Protein AF-A0A7J0CQ52-F1 (afdb_monomer_lite)

Secondary structure (DSSP, 8-state):
-EES-BPTTS--PPPSS--SS---EESSHHHHHS---S-GGG-EEEEPTTB-HHHHHHHHHHHHHH-TT-EE--GGGS--HHHHHHHHHHHHHTT-SEEEEES-TTSHHHHHHHHHHHHHT-EEEEESSGGG--GGGS-SSSEEEE----GGGSTT----SS--HHHHHHHHHTTSS-----------PPPTTGGGTTTS-------

Sequence (207 aa):
MVVGAPAAGTGGGWPRRAPAGTVKRAATEAQAEALTVADPERFSFVVAPGAVVSGAAGILRVLRRRFPRLRGQHPWEWCYTTDDLDTAVGSVLGQSDALLVTGRGDSPLVRSALARAARSGLRVREVTSLDRLRPEDVDGATITVLHTATAQDGPGGPDRRGGGSREVARVLDGLGPTGHIRRTVRSTALPSGLGARETAGEASSAP

Organism: Streptomyces microflavus (NCBI:txid1919)

Foldseek 3Di:
DEFADQDFLLPFDFPPDDDPDDDDYDRQLVCLQVDDDPDLLPAEYDYGPNGQVVRRVSSVVSNCVVRVNYYYDDPQPDDNVNNLLLVVLVVCLVPAQAEEEEDDCSDSNVRSNVVVCVVVVHHYDYFPDPVPDDPVRLPTPGYHYHDDDDPQVPDDRDPPGDRDSVVVVVVNVVVDDDDDDDDGGDDDDDDPPCVVPPPPDPPDDDD

pLDDT: mean 79.26, std 16.55, range [36.22, 97.06]

Radius of gyration: 21.26 Å; chains: 1; bounding box: 49×50×57 Å

Structure (mmCIF, N/CA/C/O backbone):
data_AF-A0A7J0CQ52-F1
#
_entry.id   AF-A0A7J0CQ52-F1
#
loop_
_atom_site.group_PDB
_atom_site.id
_atom_site.type_symbol
_atom_site.label_atom_id
_atom_site.label_alt_id
_atom_site.label_comp_id
_atom_site.label_asym_id
_atom_site.label_entity_id
_atom_site.label_seq_id
_atom_site.pdbx_PDB_ins_code
_atom_site.Cartn_x
_atom_site.Cartn_y
_atom_site.Cartn_z
_atom_site.occupancy
_atom_site.B_iso_or_equiv
_atom_site.auth_seq_id
_atom_site.auth_comp_id
_atom_site.auth_asym_id
_atom_site.auth_atom_id
_atom_site.pdbx_PDB_model_num
ATOM 1 N N . MET A 1 1 ? -7.248 -2.685 21.264 1.00 84.38 1 MET A N 1
ATOM 2 C CA . MET A 1 1 ? -7.241 -3.532 20.050 1.00 84.38 1 MET A CA 1
ATOM 3 C C . MET A 1 1 ? -6.209 -3.005 19.070 1.00 84.38 1 MET A C 1
ATOM 5 O O . MET A 1 1 ? -5.941 -1.813 19.080 1.00 84.38 1 MET A O 1
ATOM 9 N N . VAL A 1 2 ? -5.640 -3.878 18.241 1.00 81.25 2 VAL A N 1
ATOM 10 C CA . VAL A 1 2 ? -4.774 -3.485 17.126 1.00 81.25 2 VAL A CA 1
ATOM 11 C C . VAL A 1 2 ? -5.544 -3.574 15.803 1.00 81.25 2 VAL A C 1
ATOM 13 O O . VAL A 1 2 ? -6.227 -4.570 15.556 1.00 81.25 2 VAL A O 1
ATOM 16 N N . VAL A 1 3 ? -5.455 -2.526 14.988 1.00 82.69 3 VAL A N 1
ATOM 17 C CA . VAL A 1 3 ? -6.179 -2.366 13.720 1.00 82.69 3 VAL A CA 1
ATOM 18 C C . VAL A 1 3 ? -5.221 -2.431 12.536 1.00 82.69 3 VAL A C 1
ATOM 20 O O . VAL A 1 3 ? -4.160 -1.808 12.558 1.00 82.69 3 VAL A O 1
ATOM 23 N N . GLY A 1 4 ? -5.636 -3.152 11.496 1.00 80.44 4 GLY A N 1
ATOM 24 C CA . GLY A 1 4 ? -4.843 -3.406 10.302 1.00 80.44 4 GLY A CA 1
ATOM 25 C C . GLY A 1 4 ? -3.888 -4.580 10.492 1.00 80.44 4 GLY A C 1
ATOM 26 O O . GLY A 1 4 ? -3.586 -4.991 11.613 1.00 80.44 4 GLY A O 1
ATOM 27 N N . ALA A 1 5 ? -3.423 -5.130 9.377 1.00 77.69 5 ALA A N 1
ATOM 28 C CA . ALA A 1 5 ? -2.292 -6.043 9.353 1.00 77.69 5 ALA A CA 1
ATOM 29 C C . ALA A 1 5 ? -1.076 -5.313 8.770 1.00 77.69 5 ALA A C 1
ATOM 31 O O . ALA A 1 5 ? -1.254 -4.451 7.905 1.00 77.69 5 ALA A O 1
ATOM 32 N N . PRO A 1 6 ? 0.144 -5.665 9.205 1.00 72.44 6 PRO A N 1
ATOM 33 C CA . PRO A 1 6 ? 1.351 -5.254 8.505 1.00 72.44 6 PRO A CA 1
ATOM 34 C C . PRO A 1 6 ? 1.220 -5.638 7.030 1.00 72.44 6 PRO A C 1
ATOM 36 O O . PRO A 1 6 ? 0.870 -6.781 6.719 1.00 72.44 6 PRO A O 1
ATOM 39 N N . ALA A 1 7 ? 1.469 -4.695 6.122 1.00 68.31 7 ALA A N 1
ATOM 40 C CA . ALA A 1 7 ? 1.484 -5.008 4.703 1.00 68.31 7 ALA A CA 1
ATOM 41 C C . ALA A 1 7 ? 2.540 -6.086 4.443 1.00 68.31 7 ALA A C 1
ATOM 43 O O . ALA A 1 7 ? 3.582 -6.113 5.116 1.00 68.31 7 ALA A O 1
ATOM 44 N N . ALA A 1 8 ? 2.257 -6.973 3.485 1.00 60.22 8 ALA A N 1
ATOM 45 C CA . ALA A 1 8 ? 3.143 -8.075 3.145 1.00 60.22 8 ALA A CA 1
ATOM 46 C C . ALA A 1 8 ? 4.577 -7.560 2.984 1.00 60.22 8 ALA A C 1
ATOM 48 O O . ALA A 1 8 ? 4.855 -6.636 2.222 1.00 60.22 8 ALA A O 1
ATOM 49 N N . GLY A 1 9 ? 5.480 -8.139 3.768 1.00 52.53 9 GLY A N 1
ATOM 50 C CA . GLY A 1 9 ? 6.886 -7.804 3.718 1.00 52.53 9 GLY A CA 1
ATOM 51 C C . GLY A 1 9 ? 7.346 -6.676 4.634 1.00 52.53 9 GLY A C 1
ATOM 52 O O . GLY A 1 9 ? 8.517 -6.685 4.928 1.00 52.53 9 GLY A O 1
ATOM 53 N N . THR A 1 10 ? 6.530 -5.784 5.198 1.00 52.88 10 THR A N 1
ATOM 54 C CA . THR A 1 10 ? 7.008 -4.611 5.990 1.00 52.88 10 THR A CA 1
ATOM 55 C C . THR A 1 10 ? 7.917 -4.896 7.205 1.00 52.88 10 THR A C 1
ATOM 57 O O . THR A 1 10 ? 8.368 -3.957 7.855 1.00 52.88 10 THR A O 1
ATOM 60 N N . GLY A 1 11 ? 8.201 -6.159 7.548 1.00 51.53 11 GLY A N 1
ATOM 61 C CA . GLY A 1 11 ? 9.006 -6.558 8.710 1.00 51.53 11 GLY A CA 1
ATOM 62 C C . GLY A 1 11 ? 8.307 -6.280 10.044 1.00 51.53 11 GLY A C 1
ATOM 63 O O . GLY A 1 11 ? 8.782 -6.702 11.097 1.00 51.53 11 GLY A O 1
ATOM 64 N N . GLY A 1 12 ? 7.157 -5.600 9.999 1.00 53.38 12 GLY A N 1
ATOM 65 C CA . GLY A 1 12 ? 6.283 -5.352 11.125 1.00 53.38 12 GLY A CA 1
ATOM 66 C C . GLY A 1 12 ? 5.666 -6.658 11.591 1.00 53.38 12 GLY A C 1
ATOM 67 O O . GLY A 1 12 ? 4.898 -7.299 10.879 1.00 53.38 12 GLY A O 1
ATOM 68 N N . GLY A 1 13 ? 6.011 -7.060 12.806 1.00 53.59 13 GLY A N 1
ATOM 69 C CA . GLY A 1 13 ? 5.249 -8.045 13.553 1.00 53.59 13 GLY A CA 1
ATOM 70 C C . GLY A 1 13 ? 4.195 -7.345 14.397 1.00 53.59 13 GLY A C 1
ATOM 71 O O . GLY A 1 13 ? 4.341 -6.185 14.789 1.00 53.59 13 GLY A O 1
ATOM 72 N N . TRP A 1 14 ? 3.143 -8.074 14.750 1.00 60.34 14 TRP A N 1
ATOM 73 C CA . TRP A 1 14 ? 2.289 -7.646 15.845 1.00 60.34 14 TRP A CA 1
ATOM 74 C C . TRP A 1 14 ? 3.136 -7.383 17.103 1.00 60.34 14 TRP A C 1
ATOM 76 O O . TRP A 1 14 ? 4.068 -8.151 17.365 1.00 60.34 14 TRP A O 1
ATOM 86 N N . PRO A 1 15 ? 2.822 -6.348 17.908 1.00 61.69 15 PRO A N 1
ATOM 87 C CA . PRO A 1 15 ? 3.569 -6.080 19.130 1.00 61.69 15 PRO A CA 1
ATOM 88 C C . PRO A 1 15 ? 3.621 -7.343 19.998 1.00 61.69 15 PRO A C 1
ATOM 90 O O . PRO A 1 15 ? 2.581 -7.920 20.330 1.00 61.69 15 PRO A O 1
ATOM 93 N N . ARG A 1 16 ? 4.847 -7.786 20.316 1.00 57.66 16 ARG A N 1
ATOM 94 C CA . ARG A 1 16 ? 5.128 -9.016 21.080 1.00 57.66 16 ARG A CA 1
ATOM 95 C C . ARG A 1 16 ? 4.659 -8.925 22.528 1.00 57.66 16 ARG A C 1
ATOM 97 O O . ARG A 1 16 ? 4.334 -9.941 23.132 1.00 57.66 16 ARG A O 1
ATOM 104 N N . ARG A 1 17 ? 4.614 -7.710 23.077 1.00 55.62 17 ARG A N 1
ATOM 105 C CA . ARG A 1 17 ? 4.115 -7.440 24.423 1.00 55.62 17 ARG A CA 1
ATOM 106 C C . ARG A 1 17 ? 2.704 -6.879 24.314 1.00 55.62 17 ARG A C 1
ATOM 108 O O . ARG A 1 17 ? 2.511 -5.760 23.842 1.00 55.62 17 ARG A O 1
ATOM 115 N N . ALA A 1 18 ? 1.723 -7.671 24.726 1.00 57.25 18 ALA A N 1
ATOM 116 C CA . ALA A 1 18 ? 0.388 -7.156 24.976 1.00 57.25 18 ALA A CA 1
ATOM 117 C C . ALA A 1 18 ? 0.441 -6.282 26.246 1.00 57.25 18 ALA A C 1
ATOM 119 O O . ALA A 1 18 ? 1.037 -6.714 27.237 1.00 57.25 18 ALA A O 1
ATOM 120 N N . PRO A 1 19 ? -0.129 -5.063 26.253 1.00 60.31 19 PRO A N 1
ATOM 121 C CA . PRO A 1 19 ? -0.383 -4.361 27.508 1.00 60.31 19 PRO A CA 1
ATOM 122 C C . PRO A 1 19 ? -1.279 -5.218 28.415 1.00 60.31 19 PRO A C 1
ATOM 124 O O . PRO A 1 19 ? -1.977 -6.110 27.931 1.00 60.31 19 PRO A O 1
ATOM 127 N N . ALA A 1 20 ? -1.264 -4.950 29.723 1.00 57.88 20 ALA A N 1
ATOM 128 C CA . ALA A 1 20 ? -2.129 -5.642 30.675 1.00 57.88 20 ALA A CA 1
ATOM 129 C C . ALA A 1 20 ? -3.602 -5.513 30.235 1.00 57.88 20 ALA A C 1
ATOM 131 O O . ALA A 1 20 ? -4.142 -4.408 30.182 1.00 57.88 20 ALA A O 1
ATOM 132 N N . GLY A 1 21 ? -4.225 -6.634 29.854 1.00 65.88 21 GLY A N 1
ATOM 133 C CA . GLY A 1 21 ? -5.598 -6.685 29.348 1.00 65.88 21 GLY A CA 1
ATOM 134 C C . GLY A 1 21 ? -5.783 -7.585 28.121 1.00 65.88 21 GLY A C 1
ATOM 135 O O . GLY A 1 21 ? -4.850 -8.202 27.610 1.00 65.88 21 GLY A O 1
ATOM 136 N N . THR A 1 22 ? -7.024 -7.665 27.633 1.00 76.81 22 THR A N 1
ATOM 137 C CA . THR A 1 22 ? -7.371 -8.475 26.454 1.00 76.81 22 THR A CA 1
ATOM 138 C C . THR A 1 22 ? -7.098 -7.692 25.169 1.00 76.81 22 THR A C 1
ATOM 140 O O . THR A 1 22 ? -7.794 -6.725 24.851 1.00 76.81 22 THR A O 1
ATOM 143 N N . VAL A 1 23 ? -6.107 -8.121 24.385 1.00 84.38 23 VAL A N 1
ATOM 144 C CA . VAL A 1 23 ? -5.814 -7.529 23.072 1.00 84.38 23 VAL A CA 1
ATOM 145 C C . VAL A 1 23 ? -6.587 -8.266 21.985 1.00 84.38 23 VAL A C 1
ATOM 147 O O . VAL A 1 23 ? -6.330 -9.432 21.709 1.00 84.38 23 VAL A O 1
ATOM 150 N N . LYS A 1 24 ? -7.500 -7.558 21.317 1.00 88.25 24 LYS A N 1
ATOM 151 C CA . LYS A 1 24 ? -8.137 -8.030 20.078 1.00 88.25 24 LYS A CA 1
ATOM 152 C C . LYS A 1 24 ? -7.429 -7.470 18.846 1.00 88.25 24 LYS A C 1
ATOM 154 O O . LYS A 1 24 ? -6.711 -6.469 18.956 1.00 88.25 24 LYS A O 1
ATOM 159 N N . ARG A 1 25 ? -7.630 -8.106 17.691 1.00 90.31 25 ARG A N 1
ATOM 160 C CA . ARG A 1 25 ? -7.042 -7.726 16.399 1.00 90.31 25 ARG A CA 1
ATOM 161 C C . ARG A 1 25 ? -8.116 -7.756 15.316 1.00 90.31 25 ARG A C 1
ATOM 163 O O . ARG A 1 25 ? -8.930 -8.673 15.315 1.00 90.31 25 ARG A O 1
ATOM 170 N N . ALA A 1 26 ? -8.084 -6.791 14.402 1.00 91.94 26 ALA A N 1
ATOM 171 C CA . ALA A 1 26 ? -8.856 -6.847 13.164 1.00 91.94 26 ALA A CA 1
ATOM 172 C C . ALA A 1 26 ? -7.989 -6.357 12.004 1.00 91.94 26 ALA A C 1
ATOM 174 O O . ALA A 1 26 ? -7.506 -5.226 12.022 1.00 91.94 26 ALA A O 1
ATOM 175 N N . ALA A 1 27 ? -7.796 -7.221 11.014 1.00 90.75 27 ALA A N 1
ATOM 176 C CA . ALA A 1 27 ? -7.070 -6.953 9.779 1.00 90.75 27 ALA A CA 1
ATOM 177 C C . ALA A 1 27 ? -8.004 -6.655 8.596 1.00 90.75 27 ALA A C 1
ATOM 179 O O . ALA A 1 27 ? -7.536 -6.185 7.565 1.00 90.75 27 ALA A O 1
ATOM 180 N N . THR A 1 28 ? -9.307 -6.918 8.733 1.00 94.38 28 THR A N 1
ATOM 181 C CA . THR A 1 28 ? -10.313 -6.683 7.688 1.00 94.38 28 THR A CA 1
ATOM 182 C C . THR A 1 28 ? -11.588 -6.080 8.269 1.00 94.38 28 THR A C 1
ATOM 184 O O . THR A 1 28 ? -11.860 -6.199 9.467 1.00 94.38 28 THR A O 1
ATOM 187 N N . GLU A 1 29 ? -12.401 -5.460 7.411 1.00 95.69 29 GLU A N 1
ATOM 188 C CA . GLU A 1 29 ? -13.723 -4.943 7.788 1.00 95.69 29 GLU A CA 1
ATOM 189 C C . GLU A 1 29 ? -14.643 -6.058 8.310 1.00 95.69 29 GLU A C 1
ATOM 191 O O . GLU A 1 29 ? -15.319 -5.871 9.316 1.00 95.69 29 GLU A O 1
ATOM 196 N N . ALA A 1 30 ? -14.592 -7.255 7.717 1.00 95.25 30 ALA A N 1
ATOM 197 C CA . ALA A 1 30 ? -15.372 -8.408 8.173 1.00 95.25 30 ALA A CA 1
ATOM 198 C C . ALA A 1 30 ? -14.984 -8.865 9.593 1.00 95.25 30 ALA A C 1
ATOM 200 O O . ALA A 1 30 ? -15.851 -9.139 10.421 1.00 95.25 30 ALA A O 1
ATOM 201 N N . GLN A 1 31 ? -13.685 -8.893 9.917 1.00 94.94 31 GLN A N 1
ATOM 202 C CA . GLN A 1 31 ? -13.228 -9.177 11.284 1.00 94.94 31 GLN A CA 1
ATOM 203 C C . GLN A 1 31 ? -13.657 -8.083 12.262 1.00 94.94 31 GLN A C 1
ATOM 205 O O . GLN A 1 31 ? -13.994 -8.369 13.410 1.00 94.94 31 GLN A O 1
ATOM 210 N N . ALA A 1 32 ? -13.655 -6.829 11.809 1.00 95.50 32 ALA A N 1
ATOM 211 C CA . ALA A 1 32 ? -14.145 -5.710 12.593 1.00 95.50 32 ALA A CA 1
ATOM 212 C C . ALA A 1 32 ? -15.657 -5.775 12.820 1.00 95.50 32 ALA A C 1
ATOM 214 O O . ALA A 1 32 ? -16.101 -5.320 13.868 1.00 95.50 32 ALA A O 1
ATOM 215 N N . GLU A 1 33 ? -16.427 -6.369 11.908 1.00 96.75 33 GLU A N 1
ATOM 216 C CA . GLU A 1 33 ? -17.865 -6.618 12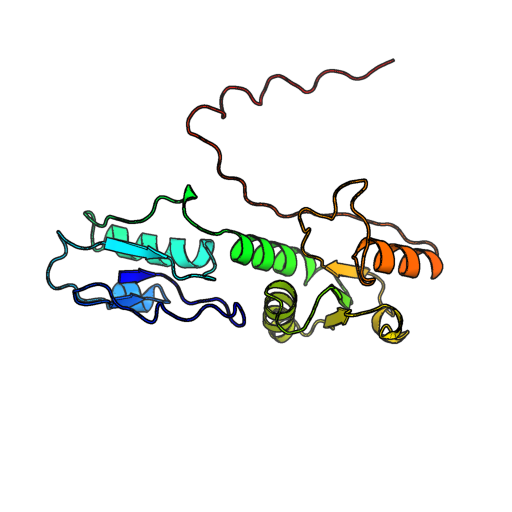.055 1.00 96.75 33 GLU A CA 1
ATOM 217 C C . GLU A 1 33 ? -18.163 -7.760 13.033 1.00 96.75 33 GLU A C 1
ATOM 219 O O . GLU A 1 33 ? -19.047 -7.650 13.876 1.00 96.75 33 GLU A O 1
ATOM 224 N N . ALA A 1 34 ? -17.382 -8.838 12.975 1.00 95.50 34 ALA A N 1
ATOM 225 C CA . ALA A 1 34 ? -17.545 -10.004 13.844 1.00 95.50 34 ALA A CA 1
ATOM 226 C C . ALA A 1 34 ? -16.979 -9.795 15.262 1.00 95.50 34 ALA A C 1
ATOM 228 O O . ALA A 1 34 ? -17.084 -10.670 16.121 1.00 95.50 34 ALA A O 1
ATOM 229 N N . LEU A 1 35 ? -16.343 -8.652 15.529 1.00 93.06 35 LEU A N 1
ATOM 230 C CA . LEU A 1 35 ? -15.653 -8.419 16.790 1.00 93.06 35 LEU A CA 1
ATOM 231 C C . LEU A 1 35 ? -16.637 -8.294 17.963 1.00 93.06 35 LEU A C 1
ATOM 233 O O . LEU A 1 35 ? -17.447 -7.369 17.997 1.00 93.06 35 LEU A O 1
ATOM 237 N N . THR A 1 36 ? -16.508 -9.145 18.975 1.00 90.94 36 THR A N 1
ATOM 238 C CA . THR A 1 36 ? -17.183 -8.977 20.273 1.00 90.94 36 THR A CA 1
ATOM 239 C C . THR A 1 36 ? -16.264 -8.215 21.225 1.00 90.94 36 THR A C 1
ATOM 241 O O . THR A 1 36 ? -15.070 -8.499 21.256 1.00 90.94 36 THR A O 1
ATOM 244 N N . VAL A 1 37 ? -16.764 -7.279 22.031 1.00 89.56 37 VAL A N 1
ATOM 245 C CA . VAL A 1 37 ? -15.974 -6.538 23.037 1.00 89.56 37 VAL A CA 1
ATOM 246 C C . VAL A 1 37 ? -16.717 -6.605 24.370 1.00 89.56 37 VAL A C 1
ATOM 248 O O . VAL A 1 37 ? -17.924 -6.407 24.388 1.00 89.56 37 VAL A O 1
ATOM 251 N N . ALA A 1 38 ? -16.015 -6.933 25.461 1.00 87.62 38 ALA A N 1
ATOM 252 C CA . ALA A 1 38 ? -16.646 -7.117 26.772 1.00 87.62 38 ALA A CA 1
ATOM 253 C C . ALA A 1 38 ? -17.160 -5.794 27.366 1.00 87.62 38 ALA A C 1
ATOM 255 O O . ALA A 1 38 ? -18.261 -5.750 27.894 1.00 87.62 38 ALA A O 1
ATOM 256 N N . ASP A 1 39 ? -16.375 -4.723 27.229 1.00 89.12 39 ASP A N 1
ATOM 257 C CA . ASP A 1 39 ? -16.748 -3.368 27.634 1.00 89.12 39 ASP A CA 1
ATOM 258 C C . ASP A 1 39 ? -16.522 -2.403 26.449 1.00 89.12 39 ASP A C 1
ATOM 260 O O . ASP A 1 39 ? -15.386 -1.975 26.208 1.00 89.12 39 ASP A O 1
ATOM 264 N N . PRO A 1 40 ? -17.574 -2.105 25.658 1.00 90.00 40 PRO A N 1
ATOM 265 C CA . PRO A 1 40 ? -17.514 -1.158 24.541 1.00 90.00 40 PRO A CA 1
ATOM 266 C C . PRO A 1 40 ? -17.142 0.274 24.943 1.00 90.00 40 PRO A C 1
ATOM 268 O O . PRO A 1 40 ? -16.633 1.026 24.112 1.00 90.00 40 PRO A O 1
ATOM 271 N N . GLU A 1 41 ? -17.385 0.649 26.201 1.00 88.94 41 GLU A N 1
ATOM 272 C CA . GLU A 1 41 ? -17.147 1.992 26.731 1.00 88.94 41 GLU A CA 1
ATOM 273 C C . GLU A 1 41 ? -15.673 2.224 27.067 1.00 88.94 41 GLU A C 1
ATOM 275 O O . GLU A 1 41 ? -15.165 3.343 26.980 1.00 88.94 41 GLU A O 1
ATOM 280 N N . ARG A 1 42 ? -14.950 1.147 27.387 1.00 87.25 42 ARG A N 1
ATOM 281 C CA . ARG A 1 42 ? -13.509 1.156 27.678 1.00 87.25 42 ARG A CA 1
ATOM 282 C C . ARG A 1 42 ? -12.697 0.504 26.563 1.00 87.25 42 ARG A C 1
ATOM 284 O O . ARG A 1 42 ? -11.737 -0.229 26.811 1.00 87.25 42 ARG A O 1
ATOM 291 N N . PHE A 1 43 ? -13.078 0.776 25.317 1.00 90.06 43 PHE A N 1
ATOM 292 C CA . PHE A 1 43 ? -12.454 0.194 24.137 1.00 90.06 43 PHE A CA 1
ATOM 293 C C . PHE A 1 43 ? -11.601 1.212 23.370 1.00 90.06 43 PHE A C 1
ATOM 295 O O . PHE A 1 43 ? -12.082 2.266 22.952 1.00 90.06 43 PHE A O 1
ATOM 302 N N . SER A 1 44 ? -10.328 0.864 23.151 1.00 92.19 44 SER A N 1
ATOM 303 C CA . SER A 1 44 ? -9.371 1.707 22.426 1.00 92.19 44 SER A CA 1
ATOM 304 C C . SER A 1 44 ? -8.673 0.962 21.291 1.00 92.19 44 SER A C 1
ATOM 306 O O . SER A 1 44 ? -8.487 -0.262 21.363 1.00 92.19 44 SER A O 1
ATOM 308 N N . PHE A 1 45 ? -8.222 1.689 20.267 1.00 92.69 45 PHE A N 1
ATOM 309 C CA . PHE A 1 45 ? -7.442 1.147 19.155 1.00 92.69 45 PHE A CA 1
ATOM 310 C C . PHE A 1 45 ? -6.043 1.762 19.030 1.00 92.69 45 PHE A C 1
ATOM 312 O O . PHE A 1 45 ? -5.800 2.908 19.401 1.00 92.69 45 PHE A O 1
ATOM 319 N N . VAL A 1 46 ? -5.148 0.979 18.435 1.00 91.81 46 VAL A N 1
ATOM 320 C CA . VAL A 1 46 ? -3.858 1.412 17.889 1.00 91.81 46 VAL A CA 1
ATOM 321 C C . VAL A 1 46 ? -3.708 0.820 16.489 1.00 91.81 46 VAL A C 1
ATOM 323 O O . VAL A 1 46 ? -4.188 -0.291 16.244 1.00 91.81 46 VAL A O 1
ATOM 326 N N . VAL A 1 47 ? -3.075 1.541 15.568 1.00 90.38 47 VAL A N 1
ATOM 327 C CA . VAL A 1 47 ? -2.787 1.020 14.223 1.00 90.38 47 VAL A CA 1
ATOM 328 C C . VAL A 1 47 ? -1.551 0.120 14.288 1.00 90.38 47 VAL A C 1
ATOM 330 O O . VAL A 1 47 ? -0.596 0.411 15.011 1.00 90.38 47 VAL A O 1
ATOM 333 N N . ALA A 1 48 ? -1.579 -1.018 13.590 1.00 87.06 48 ALA A N 1
ATOM 334 C CA . ALA A 1 48 ? -0.437 -1.925 13.541 1.00 87.06 48 ALA A CA 1
ATOM 335 C C . ALA A 1 48 ? 0.765 -1.265 12.830 1.00 87.06 48 ALA A C 1
ATOM 337 O O . ALA A 1 48 ? 0.580 -0.639 11.783 1.00 87.06 48 ALA A O 1
ATOM 338 N N . PRO A 1 49 ? 2.002 -1.434 13.334 1.00 83.50 49 PRO A N 1
ATOM 339 C CA . PRO A 1 49 ? 3.196 -1.015 12.606 1.00 83.50 49 PRO A CA 1
ATOM 340 C C . PRO A 1 49 ? 3.252 -1.643 11.208 1.00 83.50 49 PRO A C 1
ATOM 342 O O . PRO A 1 49 ? 3.031 -2.846 11.058 1.00 83.50 49 PRO A O 1
ATOM 345 N N . GLY A 1 50 ? 3.545 -0.829 10.192 1.00 81.00 50 GLY A N 1
ATOM 346 C CA . GLY A 1 50 ? 3.591 -1.275 8.796 1.00 81.00 50 GLY A CA 1
ATOM 347 C C . GLY A 1 50 ? 2.221 -1.525 8.157 1.00 81.00 50 GLY A C 1
ATOM 348 O O . GLY A 1 50 ? 2.165 -2.085 7.066 1.00 81.00 50 GLY A O 1
ATOM 349 N N . ALA A 1 51 ? 1.111 -1.159 8.804 1.00 85.00 51 ALA A N 1
ATOM 350 C CA . ALA A 1 51 ? -0.195 -1.188 8.153 1.00 85.00 51 ALA A CA 1
ATOM 351 C C . ALA A 1 51 ? -0.323 -0.063 7.116 1.00 85.00 51 ALA A C 1
ATOM 353 O O . ALA A 1 51 ? 0.159 1.051 7.322 1.00 85.00 51 ALA A O 1
ATOM 354 N N . VAL A 1 52 ? -1.026 -0.354 6.021 1.00 87.25 52 VAL A N 1
ATOM 355 C CA . VAL A 1 52 ? -1.478 0.664 5.065 1.00 87.25 52 VAL A CA 1
ATOM 356 C C . VAL A 1 52 ? -2.595 1.471 5.730 1.00 87.25 52 VAL A C 1
ATOM 358 O O . VAL A 1 52 ? -3.616 0.904 6.138 1.00 87.25 52 VAL A O 1
ATOM 361 N N . VAL A 1 53 ? -2.396 2.783 5.871 1.00 89.75 53 VAL A N 1
ATOM 362 C CA . VAL A 1 53 ? -3.308 3.666 6.613 1.00 89.75 53 VAL A CA 1
ATOM 363 C C . VAL A 1 53 ? -4.694 3.694 5.973 1.00 89.75 53 VAL A C 1
ATOM 365 O O . VAL A 1 53 ? -5.690 3.593 6.692 1.00 89.75 53 VAL A O 1
ATOM 368 N N . SER A 1 54 ? -4.782 3.749 4.643 1.00 84.88 54 SER A N 1
ATOM 369 C CA . SER A 1 54 ? -6.059 3.710 3.918 1.00 84.88 54 SER A CA 1
ATOM 370 C C . SER A 1 54 ? -6.872 2.437 4.215 1.00 84.88 54 SER A C 1
ATOM 372 O O . SER A 1 54 ? -8.076 2.512 4.468 1.00 84.88 54 SER A O 1
ATOM 374 N N . GLY A 1 55 ? -6.219 1.273 4.313 1.00 88.12 55 GLY A N 1
ATOM 375 C CA . GLY A 1 55 ? -6.862 0.021 4.731 1.00 88.12 55 GLY A CA 1
ATOM 376 C C . GLY A 1 55 ? -7.305 0.030 6.200 1.00 88.12 55 GLY A C 1
ATOM 377 O O . GLY A 1 55 ? -8.412 -0.404 6.532 1.00 88.12 55 GLY A O 1
ATOM 378 N N . ALA A 1 56 ? -6.476 0.578 7.093 1.00 91.56 56 ALA A N 1
ATOM 379 C CA . ALA A 1 56 ? -6.834 0.752 8.500 1.00 91.56 56 ALA A CA 1
ATOM 380 C C . ALA A 1 56 ? -8.030 1.706 8.678 1.00 91.56 56 ALA A C 1
ATOM 382 O O . ALA A 1 56 ? -8.884 1.456 9.529 1.00 91.56 56 ALA A O 1
ATOM 383 N N . ALA A 1 57 ? -8.144 2.754 7.857 1.00 91.81 57 ALA A N 1
ATOM 384 C CA . ALA A 1 57 ? -9.255 3.702 7.896 1.00 91.81 57 ALA A CA 1
ATOM 385 C C . ALA A 1 57 ? -10.612 3.030 7.608 1.00 91.81 57 ALA A C 1
ATOM 387 O O . ALA A 1 57 ? -11.587 3.306 8.312 1.00 91.81 57 ALA A O 1
ATOM 388 N N . GLY A 1 58 ? -10.672 2.094 6.651 1.00 93.44 58 GLY A N 1
ATOM 389 C CA . GLY A 1 58 ? -11.876 1.294 6.379 1.00 93.44 58 GLY A CA 1
ATOM 390 C C . GLY A 1 58 ? -12.317 0.461 7.588 1.00 93.44 58 GLY A C 1
ATOM 391 O O . GLY A 1 58 ? -13.480 0.493 8.000 1.00 93.44 58 GLY A O 1
ATOM 392 N N . ILE A 1 59 ? -11.358 -0.183 8.258 1.00 95.31 59 ILE A N 1
ATOM 393 C CA . ILE A 1 59 ? -11.602 -0.926 9.501 1.00 95.31 59 ILE A CA 1
ATOM 394 C C . ILE A 1 59 ? -12.088 0.010 10.619 1.00 95.31 59 ILE A C 1
ATOM 396 O O . ILE A 1 59 ? -13.055 -0.298 11.317 1.00 95.31 59 ILE A O 1
ATOM 400 N N . LEU A 1 60 ? -11.454 1.174 10.788 1.00 94.81 60 LEU A N 1
ATOM 401 C CA . LEU A 1 60 ? -11.846 2.158 11.801 1.00 94.81 60 LEU A CA 1
ATOM 402 C C . LEU A 1 60 ? -13.248 2.717 11.562 1.00 94.81 60 LEU A C 1
ATOM 404 O O . LEU A 1 60 ? -13.964 2.955 12.533 1.00 94.81 60 LEU A O 1
ATOM 408 N N . ARG A 1 61 ? -13.671 2.886 10.306 1.00 95.81 61 ARG A N 1
ATOM 409 C CA . ARG A 1 61 ? -15.043 3.283 9.957 1.00 95.81 61 ARG A CA 1
ATOM 410 C C . ARG A 1 61 ? -16.062 2.267 10.474 1.00 95.81 61 ARG A C 1
ATOM 412 O O . ARG A 1 61 ? -17.03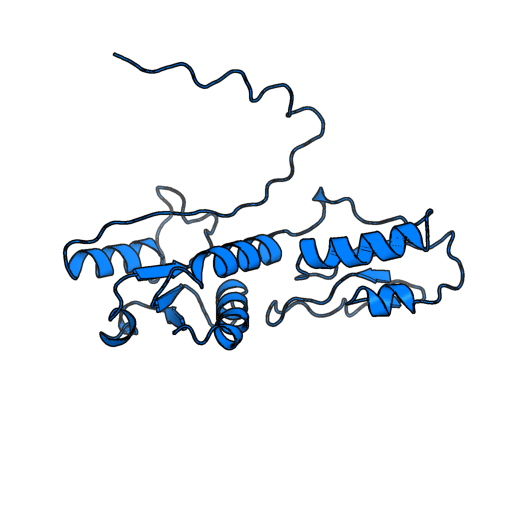7 2.661 11.112 1.00 95.81 61 ARG A O 1
ATOM 419 N N . VAL A 1 62 ? -15.812 0.972 10.269 1.00 97.06 62 VAL A N 1
ATOM 420 C CA . VAL A 1 62 ? -16.658 -0.103 10.818 1.00 97.06 62 VAL A CA 1
ATOM 421 C C . VAL A 1 62 ? -16.680 -0.055 12.346 1.00 97.06 62 VAL A C 1
ATOM 423 O O . VAL A 1 62 ? -17.747 -0.058 12.958 1.00 97.06 62 VAL A O 1
ATOM 426 N N . LEU A 1 63 ? -15.512 0.054 12.978 1.00 95.50 63 LEU A N 1
ATOM 427 C CA . LEU A 1 63 ? -15.415 0.039 14.437 1.00 95.50 63 LEU A CA 1
ATOM 428 C C . LEU A 1 63 ? -16.054 1.261 15.091 1.00 95.50 63 LEU A C 1
ATOM 430 O O . LEU A 1 63 ? -16.697 1.103 16.119 1.00 95.50 63 LEU A O 1
ATOM 434 N N . ARG A 1 64 ? -15.922 2.458 14.512 1.00 95.00 64 ARG A N 1
ATOM 435 C CA . ARG A 1 64 ? -16.571 3.675 15.027 1.00 95.00 64 ARG A CA 1
ATOM 436 C C . ARG A 1 64 ? -18.089 3.607 14.904 1.00 95.00 64 ARG A C 1
ATOM 438 O O . ARG A 1 64 ? -18.778 4.094 15.792 1.00 95.00 64 ARG A O 1
ATOM 445 N N . ARG A 1 65 ? -18.610 2.970 13.847 1.00 96.50 65 ARG A N 1
ATOM 446 C CA . ARG A 1 65 ? -20.049 2.703 13.712 1.00 96.50 65 ARG A CA 1
ATOM 447 C C . ARG A 1 65 ? -20.543 1.754 14.808 1.00 96.50 65 ARG A C 1
ATOM 449 O O . ARG A 1 65 ? -21.593 1.997 15.387 1.00 96.50 65 ARG A O 1
ATOM 456 N N . ARG A 1 66 ? -19.794 0.680 15.090 1.00 95.56 66 ARG A N 1
ATOM 457 C CA . ARG A 1 66 ? -20.168 -0.343 16.088 1.00 95.56 66 ARG A CA 1
ATOM 458 C C . ARG A 1 66 ? -19.917 0.098 17.534 1.00 95.56 66 ARG A C 1
ATOM 460 O O . ARG A 1 66 ? -20.658 -0.293 18.428 1.00 95.56 66 ARG A O 1
ATOM 467 N N . PHE A 1 67 ? -18.888 0.909 17.760 1.00 95.31 67 PHE A N 1
ATOM 468 C CA . PHE A 1 67 ? -18.430 1.365 19.071 1.00 95.31 67 PHE A CA 1
ATOM 469 C C . PHE A 1 67 ? -18.216 2.892 19.049 1.00 95.31 67 PHE A C 1
ATOM 471 O O . PHE A 1 67 ? -17.084 3.356 18.901 1.00 95.31 67 PHE A O 1
ATOM 478 N N . PRO A 1 68 ? -19.277 3.707 19.202 1.00 94.44 68 PRO A N 1
ATOM 479 C CA . PRO A 1 68 ? -19.185 5.167 19.069 1.00 94.44 68 PRO A CA 1
ATOM 480 C C . PRO A 1 68 ? -18.239 5.846 20.070 1.00 94.44 68 PRO A C 1
ATOM 482 O O . PRO A 1 68 ? -17.693 6.910 19.780 1.00 94.44 68 PRO A O 1
ATOM 485 N N . ARG A 1 69 ? -18.009 5.230 21.240 1.00 94.12 69 ARG A N 1
ATOM 486 C CA . ARG A 1 69 ? -17.091 5.737 22.277 1.00 94.12 69 ARG A CA 1
ATOM 487 C C . ARG A 1 69 ? -15.624 5.335 22.048 1.00 94.12 69 ARG A C 1
ATOM 489 O O . ARG A 1 69 ? -14.772 5.704 22.853 1.00 94.12 69 ARG A O 1
ATOM 496 N N . LEU A 1 70 ? -15.316 4.630 20.952 1.00 93.81 70 LEU A N 1
ATOM 497 C CA . LEU A 1 70 ? -13.970 4.167 20.602 1.00 93.81 70 LEU A CA 1
ATOM 498 C C . LEU A 1 70 ? -12.949 5.315 20.593 1.00 93.81 70 LEU A C 1
ATOM 500 O O . LEU A 1 70 ? -13.071 6.282 19.835 1.00 93.81 70 LEU A O 1
ATOM 504 N N . ARG A 1 71 ? -11.889 5.165 21.392 1.00 92.25 71 ARG A N 1
ATOM 505 C CA . ARG A 1 71 ? -10.744 6.090 21.442 1.00 92.25 71 ARG A CA 1
ATOM 506 C C . ARG A 1 71 ? -9.510 5.473 20.784 1.00 92.25 71 ARG A C 1
ATOM 508 O O . ARG A 1 71 ? -9.410 4.258 20.647 1.00 92.25 71 ARG A O 1
ATOM 515 N N . GLY A 1 72 ? -8.545 6.285 20.372 1.00 91.50 72 GLY A N 1
ATOM 516 C CA . GLY A 1 72 ? -7.290 5.768 19.829 1.00 91.50 72 GLY A CA 1
ATOM 517 C C . GLY A 1 72 ? -6.348 6.860 19.358 1.00 91.50 72 GLY A C 1
ATOM 518 O O . GLY A 1 72 ? -6.603 8.039 19.594 1.00 91.50 72 GLY A O 1
ATOM 519 N N . GLN A 1 73 ? -5.272 6.424 18.709 1.00 90.31 73 GLN A N 1
ATOM 520 C CA . GLN A 1 73 ? -4.207 7.278 18.179 1.00 90.31 73 GLN A CA 1
ATOM 521 C C . GLN A 1 73 ? -4.749 8.369 17.252 1.00 90.31 73 GLN A C 1
ATOM 523 O O . GLN A 1 73 ? -5.657 8.119 16.448 1.00 90.31 73 GLN A O 1
ATOM 528 N N . HIS A 1 74 ? -4.153 9.558 17.336 1.00 88.06 74 HIS A N 1
ATOM 529 C CA . HIS A 1 74 ? -4.448 10.642 16.403 1.00 88.06 74 HIS A CA 1
ATOM 530 C C . HIS A 1 74 ? -3.899 10.294 15.006 1.00 88.06 74 HIS A C 1
ATOM 532 O O . HIS A 1 74 ? -2.818 9.713 14.923 1.00 88.06 74 HIS A O 1
ATOM 538 N N . PRO A 1 75 ? -4.558 10.674 13.892 1.00 86.81 75 PRO A N 1
ATOM 539 C CA . PRO A 1 75 ? -4.052 10.389 12.545 1.00 86.81 75 PRO A CA 1
ATOM 540 C C . PRO A 1 75 ? -2.630 10.888 12.254 1.00 86.81 75 PRO A C 1
ATOM 542 O O . PRO A 1 75 ? -1.972 10.354 11.368 1.00 86.81 75 PRO A O 1
ATOM 545 N N . TRP A 1 76 ? -2.144 11.896 12.985 1.00 86.88 76 TRP A N 1
ATOM 546 C CA . TRP A 1 76 ? -0.765 12.403 12.873 1.00 86.88 76 TRP A CA 1
ATOM 547 C C . TRP A 1 76 ? 0.281 11.527 13.572 1.00 86.88 76 TRP A C 1
ATOM 549 O O . TRP A 1 76 ? 1.468 11.676 13.314 1.00 86.88 76 TRP A O 1
ATOM 559 N N . GLU A 1 77 ? -0.144 10.619 14.448 1.00 86.62 77 GLU A N 1
ATOM 560 C CA . GLU A 1 77 ? 0.733 9.655 15.124 1.00 86.62 77 GLU A CA 1
ATOM 561 C C . GLU A 1 77 ? 0.954 8.391 14.277 1.00 86.62 77 GLU A C 1
ATOM 563 O O . GLU A 1 77 ? 1.718 7.504 14.659 1.00 86.62 77 GLU A O 1
ATOM 568 N N . TRP A 1 78 ? 0.270 8.269 13.135 1.00 89.31 78 TRP A N 1
ATOM 569 C CA . TRP A 1 78 ? 0.415 7.131 12.236 1.00 89.31 78 TRP A CA 1
ATOM 570 C C . TRP A 1 78 ? 1.620 7.302 11.310 1.00 89.31 78 TRP A C 1
ATOM 572 O O . TRP A 1 78 ? 1.955 8.400 10.872 1.00 89.31 78 TRP A O 1
ATOM 582 N N . CYS A 1 79 ? 2.258 6.184 10.969 1.00 87.62 79 CYS A N 1
ATOM 583 C CA . CYS A 1 79 ? 3.319 6.160 9.972 1.00 87.62 79 CYS A CA 1
ATOM 584 C C . CYS A 1 79 ? 2.714 5.948 8.578 1.00 87.62 79 CYS A C 1
ATOM 586 O O . CYS A 1 79 ? 2.170 4.882 8.295 1.00 87.62 79 CYS A O 1
ATOM 588 N N . TYR A 1 80 ? 2.852 6.942 7.700 1.00 89.19 80 TYR A N 1
ATOM 589 C CA . TYR A 1 80 ? 2.331 6.891 6.329 1.00 89.19 80 TYR A CA 1
ATOM 590 C C . TYR A 1 80 ? 3.303 6.285 5.320 1.00 89.19 80 TYR A C 1
ATOM 592 O O . TYR A 1 80 ? 2.915 6.042 4.188 1.00 89.19 80 TYR A O 1
ATOM 600 N N . THR A 1 81 ? 4.538 5.953 5.711 1.00 86.75 81 THR A N 1
ATOM 601 C CA . THR A 1 81 ? 5.551 5.416 4.787 1.00 86.75 81 THR A CA 1
ATOM 602 C C . THR A 1 81 ? 5.043 4.215 3.991 1.00 86.75 81 THR A C 1
ATOM 604 O O . THR A 1 81 ? 5.299 4.120 2.800 1.00 86.75 81 THR A O 1
ATOM 607 N N . THR A 1 82 ? 4.300 3.299 4.615 1.00 85.50 82 THR A N 1
ATOM 608 C CA . THR A 1 82 ? 3.781 2.124 3.891 1.00 85.50 82 THR A CA 1
ATOM 609 C C . THR A 1 82 ? 2.677 2.504 2.899 1.00 85.50 82 THR A C 1
ATOM 611 O O . THR A 1 82 ? 2.608 1.927 1.817 1.00 85.50 82 THR A O 1
ATOM 614 N N . ASP A 1 83 ? 1.842 3.482 3.249 1.00 87.81 83 ASP A N 1
ATOM 615 C CA . ASP A 1 83 ? 0.756 3.985 2.402 1.00 87.81 83 ASP A CA 1
ATOM 616 C C . ASP A 1 83 ? 1.308 4.789 1.210 1.00 87.81 83 ASP A C 1
ATOM 618 O O . ASP A 1 83 ? 0.923 4.545 0.067 1.00 87.81 83 ASP A O 1
ATOM 622 N N . ASP A 1 84 ? 2.314 5.636 1.454 1.00 90.44 84 ASP A N 1
ATOM 623 C CA . ASP A 1 84 ? 3.051 6.372 0.422 1.00 90.44 84 ASP A CA 1
ATOM 624 C C . ASP A 1 84 ? 3.708 5.411 -0.579 1.00 90.44 84 ASP A C 1
ATOM 626 O O . ASP A 1 84 ? 3.645 5.626 -1.790 1.00 90.44 84 ASP A O 1
ATOM 630 N N . LEU A 1 85 ? 4.311 4.320 -0.090 1.00 88.19 85 LEU A N 1
ATOM 631 C CA . LEU A 1 85 ? 4.915 3.294 -0.940 1.00 88.19 85 LEU A CA 1
ATOM 632 C C . LEU A 1 85 ? 3.871 2.539 -1.767 1.00 88.19 85 LEU A C 1
ATOM 634 O O . LEU A 1 85 ? 4.085 2.343 -2.962 1.00 88.19 85 LEU A O 1
ATOM 638 N N . ASP A 1 86 ? 2.755 2.113 -1.166 1.00 87.06 86 ASP A N 1
ATOM 639 C CA . ASP A 1 86 ? 1.692 1.421 -1.908 1.00 87.06 86 ASP A CA 1
ATOM 640 C C . ASP A 1 86 ? 1.077 2.329 -2.981 1.00 87.06 86 ASP A C 1
ATOM 642 O O . ASP A 1 86 ? 0.880 1.890 -4.116 1.00 87.06 86 ASP A O 1
ATOM 646 N N . THR A 1 87 ? 0.877 3.609 -2.658 1.00 89.62 87 THR A N 1
ATOM 647 C CA . THR A 1 87 ? 0.393 4.635 -3.589 1.00 89.62 87 THR A CA 1
ATOM 648 C C . THR A 1 87 ? 1.384 4.869 -4.727 1.00 89.62 87 THR A C 1
ATOM 650 O O . THR A 1 87 ? 1.000 4.826 -5.898 1.00 89.62 87 THR A O 1
ATOM 653 N N . ALA A 1 88 ? 2.670 5.058 -4.414 1.00 90.75 88 ALA A N 1
ATOM 654 C CA . ALA A 1 88 ? 3.713 5.278 -5.412 1.00 90.75 88 ALA A CA 1
ATOM 655 C C . ALA A 1 88 ? 3.805 4.100 -6.387 1.00 90.75 88 ALA A C 1
ATOM 657 O O . ALA A 1 88 ? 3.691 4.300 -7.597 1.00 90.75 88 ALA A O 1
ATOM 658 N N . VAL A 1 89 ? 3.925 2.873 -5.868 1.00 90.62 89 VAL A N 1
ATOM 659 C CA . VAL A 1 89 ? 3.976 1.656 -6.689 1.00 90.62 89 VAL A CA 1
ATOM 660 C C . VAL A 1 89 ? 2.677 1.506 -7.488 1.00 90.62 89 VAL A C 1
ATOM 662 O O . VAL A 1 89 ? 2.710 1.272 -8.693 1.00 90.62 89 VAL A O 1
ATOM 665 N N . GLY A 1 90 ? 1.517 1.670 -6.849 1.00 89.69 90 GLY A N 1
ATOM 666 C CA . GLY A 1 90 ? 0.216 1.554 -7.503 1.00 89.69 90 GLY A CA 1
ATOM 667 C C . GLY A 1 90 ? 0.043 2.503 -8.687 1.00 89.69 90 GLY A C 1
ATOM 668 O O . GLY A 1 90 ? -0.499 2.087 -9.709 1.00 89.69 90 GLY A O 1
ATOM 669 N N . SER A 1 91 ? 0.552 3.732 -8.578 1.00 90.88 91 SER A N 1
ATOM 670 C CA . SER A 1 91 ? 0.425 4.760 -9.616 1.00 90.88 91 SER A CA 1
ATOM 671 C C . SER A 1 91 ? 1.235 4.489 -10.890 1.00 90.88 91 SER A C 1
ATOM 673 O O . SER A 1 91 ? 0.910 5.046 -11.938 1.00 90.88 91 SER A O 1
ATOM 675 N N . VAL A 1 92 ? 2.279 3.653 -10.818 1.00 91.38 92 VAL A N 1
ATOM 676 C CA . VAL A 1 92 ? 3.218 3.430 -11.935 1.00 91.38 92 VAL A CA 1
ATOM 677 C C . VAL A 1 92 ? 3.072 2.065 -12.604 1.00 91.38 92 VAL A C 1
ATOM 679 O O . VAL A 1 92 ? 3.437 1.920 -13.769 1.00 91.38 92 VAL A O 1
ATOM 682 N N . LEU A 1 93 ? 2.510 1.067 -11.911 1.00 87.88 93 LEU A N 1
ATOM 683 C CA . LEU A 1 93 ? 2.436 -0.313 -12.415 1.00 87.88 93 LEU A CA 1
ATOM 684 C C . LEU A 1 93 ? 1.691 -0.455 -13.745 1.00 87.88 93 LEU A C 1
ATOM 686 O O . LEU A 1 93 ? 2.098 -1.257 -14.573 1.00 87.88 93 LEU A O 1
ATOM 690 N N . GLY A 1 94 ? 0.603 0.292 -13.943 1.00 87.00 94 GLY A N 1
ATOM 691 C CA . GLY A 1 94 ? -0.192 0.227 -15.176 1.00 87.00 94 GLY A CA 1
ATOM 692 C C . GLY A 1 94 ? 0.342 1.094 -16.319 1.00 87.00 94 GLY A C 1
ATOM 693 O O . GLY A 1 94 ? -0.244 1.094 -17.393 1.00 87.00 94 GLY A O 1
ATOM 694 N N . GLN A 1 95 ? 1.401 1.868 -16.075 1.00 88.94 95 GLN A N 1
ATOM 695 C CA . GLN A 1 95 ? 1.965 2.831 -17.027 1.00 88.94 95 GLN A CA 1
ATOM 696 C C . GLN A 1 95 ? 3.395 2.474 -17.446 1.00 88.94 95 GLN A C 1
ATOM 698 O O . GLN A 1 95 ? 4.028 3.264 -18.132 1.00 88.94 95 GLN A O 1
ATOM 703 N N . SER A 1 96 ? 3.924 1.336 -16.993 1.00 92.38 96 SER A N 1
ATOM 704 C CA . SER A 1 96 ? 5.317 0.940 -17.217 1.00 92.38 96 SER A CA 1
ATOM 705 C C . SER A 1 96 ? 5.370 -0.411 -17.917 1.00 92.38 96 SER A C 1
ATOM 707 O O . SER A 1 96 ? 4.559 -1.276 -17.602 1.00 92.38 96 SER A O 1
ATOM 709 N N . ASP A 1 97 ? 6.359 -0.610 -18.785 1.00 91.88 97 ASP A N 1
ATOM 710 C CA . ASP A 1 97 ? 6.702 -1.917 -19.363 1.00 91.88 97 ASP A CA 1
ATOM 711 C C . ASP A 1 97 ? 7.663 -2.690 -18.447 1.00 91.88 97 ASP A C 1
ATOM 713 O O . ASP A 1 97 ? 7.633 -3.922 -18.366 1.00 91.88 97 ASP A O 1
ATOM 717 N N . ALA A 1 98 ? 8.505 -1.953 -17.716 1.00 91.62 98 ALA A N 1
ATOM 718 C CA . ALA A 1 98 ? 9.433 -2.487 -16.731 1.00 91.62 98 ALA A CA 1
ATOM 719 C C . ALA A 1 98 ? 9.532 -1.574 -15.503 1.00 91.62 98 ALA A C 1
ATOM 721 O O . ALA A 1 98 ? 9.446 -0.345 -15.591 1.00 91.62 98 ALA A O 1
ATOM 722 N N . LEU A 1 99 ? 9.737 -2.193 -14.342 1.00 92.81 99 LEU A N 1
ATOM 723 C CA . LEU A 1 99 ? 9.921 -1.504 -13.072 1.00 92.81 99 LEU A CA 1
ATOM 724 C C . LEU A 1 99 ? 11.292 -1.844 -12.486 1.00 92.81 99 LEU A C 1
ATOM 726 O O . LEU A 1 99 ? 11.549 -2.986 -12.106 1.00 92.81 99 LEU A O 1
ATOM 730 N N . LEU A 1 100 ? 12.152 -0.839 -12.362 1.00 92.56 100 LEU A N 1
ATOM 731 C CA . LEU A 1 100 ? 13.445 -0.936 -11.696 1.00 92.56 100 LEU A CA 1
ATOM 732 C C . LEU A 1 100 ? 13.303 -0.402 -10.273 1.00 92.56 100 LEU A C 1
ATOM 734 O O . LEU A 1 100 ? 13.047 0.780 -10.067 1.00 92.56 100 LEU A O 1
ATOM 738 N N . VAL A 1 101 ? 13.456 -1.258 -9.271 1.00 91.38 101 VAL A N 1
ATOM 739 C CA . VAL A 1 101 ? 13.271 -0.886 -7.867 1.00 91.38 101 VAL A CA 1
ATOM 740 C C . VAL A 1 101 ? 14.615 -0.881 -7.173 1.00 91.38 101 VAL A C 1
ATOM 742 O O . VAL A 1 101 ? 15.228 -1.925 -6.968 1.00 91.38 101 VAL A O 1
ATOM 745 N N . THR A 1 102 ? 15.079 0.303 -6.802 1.00 86.75 102 THR A N 1
ATOM 746 C CA . THR A 1 102 ? 16.342 0.455 -6.077 1.00 86.75 102 THR A CA 1
ATOM 747 C C . THR A 1 102 ? 16.181 0.078 -4.605 1.00 86.75 102 THR A C 1
ATOM 749 O O . THR A 1 102 ? 15.153 0.353 -3.978 1.00 86.75 102 THR A O 1
ATOM 752 N N . GLY A 1 103 ? 17.211 -0.546 -4.041 1.00 78.31 103 GLY A N 1
ATOM 753 C CA . GLY A 1 103 ? 17.218 -1.013 -2.656 1.00 78.31 103 GLY A CA 1
ATOM 754 C C . GLY A 1 103 ? 17.545 -2.497 -2.556 1.00 78.31 103 GLY A C 1
ATOM 755 O O . GLY A 1 103 ? 18.014 -3.102 -3.513 1.00 78.31 103 GLY A O 1
ATOM 756 N N . ARG A 1 104 ? 17.333 -3.067 -1.367 1.00 73.56 104 ARG A N 1
ATOM 757 C CA . ARG A 1 104 ? 17.555 -4.491 -1.075 1.00 73.56 104 ARG A CA 1
ATOM 758 C C . ARG A 1 104 ? 16.222 -5.210 -0.863 1.00 73.56 104 ARG A C 1
ATOM 760 O O . ARG A 1 104 ? 15.249 -4.571 -0.451 1.00 73.56 104 ARG A O 1
ATOM 767 N N . GLY A 1 105 ? 16.183 -6.522 -1.091 1.00 69.56 105 GLY A N 1
ATOM 768 C CA . GLY A 1 105 ? 14.985 -7.369 -0.979 1.00 69.56 105 GLY A CA 1
ATOM 769 C C . GLY A 1 105 ? 14.238 -7.311 0.361 1.00 69.56 105 GLY A C 1
ATOM 770 O O . GLY A 1 105 ? 13.048 -7.613 0.431 1.00 69.56 105 GLY A O 1
ATOM 771 N N . ASP A 1 106 ? 14.897 -6.866 1.430 1.00 69.75 106 ASP A N 1
ATOM 772 C CA . ASP A 1 106 ? 14.314 -6.630 2.750 1.00 69.75 106 ASP A CA 1
ATOM 773 C C . ASP A 1 106 ? 13.870 -5.173 2.984 1.00 69.75 106 ASP A C 1
ATOM 775 O O . ASP A 1 106 ? 13.524 -4.798 4.108 1.00 69.75 106 ASP A O 1
ATOM 779 N N . SER A 1 107 ? 13.827 -4.339 1.947 1.00 77.44 107 SER A N 1
ATOM 780 C CA . SER A 1 107 ? 13.274 -2.989 2.035 1.00 77.44 107 SER A CA 1
ATOM 781 C C . SER A 1 107 ? 11.749 -2.999 1.847 1.00 77.44 107 SER A C 1
ATOM 783 O O . SER A 1 107 ? 11.206 -3.789 1.066 1.00 77.44 107 SER A O 1
ATOM 785 N N . PRO A 1 108 ? 10.998 -2.132 2.554 1.00 78.19 108 PRO A N 1
ATOM 786 C CA . PRO A 1 108 ? 9.554 -2.005 2.357 1.00 78.19 108 PRO A CA 1
ATOM 787 C C . PRO A 1 108 ? 9.170 -1.695 0.905 1.00 78.19 108 PRO A C 1
ATOM 789 O O . PRO A 1 108 ? 8.200 -2.262 0.415 1.00 78.19 108 PRO A O 1
ATOM 792 N N . LEU A 1 109 ? 9.958 -0.875 0.200 1.00 84.25 109 LEU A N 1
ATOM 793 C CA . LEU A 1 109 ? 9.712 -0.531 -1.202 1.00 84.25 109 LEU A CA 1
ATOM 794 C C . LEU A 1 109 ? 9.784 -1.753 -2.121 1.00 84.25 109 LEU A C 1
ATOM 796 O O . LEU A 1 109 ? 8.831 -2.003 -2.856 1.00 84.25 109 LEU A O 1
ATOM 800 N N . VAL A 1 110 ? 10.880 -2.520 -2.062 1.00 85.25 110 VAL A N 1
ATOM 801 C CA . VAL A 1 110 ? 11.051 -3.713 -2.910 1.00 85.25 110 VAL A CA 1
ATOM 802 C C . VAL A 1 110 ? 9.919 -4.704 -2.663 1.00 85.25 110 VAL A C 1
ATOM 804 O O . VAL A 1 110 ? 9.318 -5.211 -3.605 1.00 85.25 110 VAL A O 1
ATOM 807 N N . ARG A 1 111 ? 9.537 -4.915 -1.402 1.00 82.56 111 ARG A N 1
ATOM 808 C CA . ARG A 1 111 ? 8.465 -5.859 -1.063 1.00 82.56 111 ARG A CA 1
ATOM 809 C C . ARG A 1 111 ? 7.089 -5.386 -1.517 1.00 82.56 111 ARG A C 1
ATOM 811 O O . ARG A 1 111 ? 6.348 -6.194 -2.072 1.00 82.56 111 ARG A O 1
ATOM 818 N N . SER A 1 112 ? 6.764 -4.102 -1.357 1.00 84.69 112 SER A N 1
ATOM 819 C CA . SER A 1 112 ? 5.524 -3.531 -1.897 1.00 84.69 112 SER A CA 1
ATOM 820 C C . SER A 1 112 ? 5.475 -3.645 -3.423 1.00 84.69 112 SER A C 1
ATOM 822 O O . SER A 1 112 ? 4.451 -4.055 -3.971 1.00 84.69 112 SER A O 1
ATOM 824 N N . ALA A 1 113 ? 6.583 -3.356 -4.112 1.00 88.44 113 ALA A N 1
ATOM 825 C CA . ALA A 1 113 ? 6.684 -3.487 -5.563 1.00 88.44 113 ALA A CA 1
ATOM 826 C C . ALA A 1 113 ? 6.465 -4.930 -6.033 1.00 88.44 113 ALA A C 1
ATOM 828 O O . ALA A 1 113 ? 5.589 -5.173 -6.862 1.00 88.44 113 ALA A O 1
ATOM 829 N N . LEU A 1 114 ? 7.183 -5.894 -5.448 1.00 87.06 114 LEU A N 1
ATOM 830 C CA . LEU A 1 114 ? 7.044 -7.316 -5.772 1.00 87.06 114 LEU A CA 1
ATOM 831 C C . LEU A 1 114 ? 5.626 -7.833 -5.489 1.00 87.06 114 LEU A C 1
ATOM 833 O O . LEU A 1 114 ? 5.028 -8.495 -6.336 1.00 87.06 114 LEU A O 1
ATOM 837 N N . ALA A 1 115 ? 5.051 -7.495 -4.331 1.00 83.75 115 ALA A N 1
ATOM 838 C CA . ALA A 1 115 ? 3.716 -7.949 -3.948 1.00 83.75 115 ALA A CA 1
ATOM 839 C C . ALA A 1 115 ? 2.619 -7.421 -4.884 1.00 83.75 115 ALA A C 1
ATOM 841 O O . ALA A 1 115 ? 1.647 -8.131 -5.157 1.00 83.75 115 ALA A O 1
ATOM 842 N N . ARG A 1 116 ? 2.737 -6.177 -5.368 1.00 84.50 116 ARG A N 1
ATOM 843 C CA . ARG A 1 116 ? 1.777 -5.618 -6.327 1.00 84.50 116 ARG A CA 1
ATOM 844 C C . ARG A 1 116 ? 2.012 -6.129 -7.747 1.00 84.50 116 ARG A C 1
ATOM 846 O O . ARG A 1 116 ? 1.038 -6.450 -8.422 1.00 84.50 116 ARG A O 1
ATOM 853 N N . ALA A 1 117 ? 3.263 -6.254 -8.178 1.00 84.44 117 ALA A N 1
ATOM 854 C CA . ALA A 1 117 ? 3.584 -6.729 -9.518 1.00 84.44 117 ALA A CA 1
ATOM 855 C C . ALA A 1 117 ? 3.226 -8.197 -9.747 1.00 84.44 117 ALA A C 1
ATOM 857 O O . ALA A 1 117 ? 2.774 -8.547 -10.833 1.00 84.44 117 ALA A O 1
ATOM 858 N N . ALA A 1 118 ? 3.297 -9.033 -8.705 1.00 83.62 118 ALA A N 1
ATOM 859 C CA . ALA A 1 118 ? 2.781 -10.400 -8.753 1.00 83.62 118 ALA A CA 1
ATOM 860 C C . ALA A 1 118 ? 1.303 -10.469 -9.192 1.00 83.62 118 ALA A C 1
ATOM 862 O O . ALA A 1 118 ? 0.870 -11.489 -9.717 1.00 83.62 118 ALA A O 1
ATOM 863 N N . ARG A 1 119 ? 0.528 -9.389 -9.002 1.00 78.31 119 ARG A N 1
ATOM 864 C CA . ARG A 1 119 ? -0.870 -9.292 -9.450 1.00 78.31 119 ARG A CA 1
ATOM 865 C C . ARG A 1 119 ? -1.034 -8.693 -10.847 1.00 78.31 119 ARG A C 1
ATOM 867 O O . ARG A 1 119 ? -2.065 -8.933 -11.462 1.00 78.31 119 ARG A O 1
ATOM 874 N N . SER A 1 120 ? -0.075 -7.897 -11.323 1.00 79.25 120 SER A N 1
ATOM 875 C CA . SER A 1 120 ? -0.151 -7.221 -12.627 1.00 79.25 120 SER A CA 1
ATOM 876 C C . SER A 1 120 ? 0.639 -7.919 -13.737 1.00 79.25 120 SER A C 1
ATOM 878 O O . SER A 1 120 ? 0.481 -7.553 -14.894 1.00 79.25 120 SER A O 1
ATOM 880 N N . GLY A 1 121 ? 1.502 -8.887 -13.406 1.00 79.19 121 GLY A N 1
ATOM 881 C CA . GLY A 1 121 ? 2.377 -9.566 -14.370 1.00 79.19 121 GLY A CA 1
ATOM 882 C C . GLY A 1 121 ? 3.536 -8.702 -14.884 1.00 79.19 121 GLY A C 1
ATOM 883 O O . GLY A 1 121 ? 4.274 -9.135 -15.766 1.00 79.19 121 GLY A O 1
ATOM 884 N N . LEU A 1 122 ? 3.710 -7.493 -14.339 1.00 87.12 122 LEU A N 1
ATOM 885 C CA . LEU A 1 122 ? 4.764 -6.568 -14.747 1.00 87.12 122 LEU A CA 1
ATOM 886 C C . LEU A 1 122 ? 6.144 -7.103 -14.345 1.00 87.12 122 LEU A C 1
ATOM 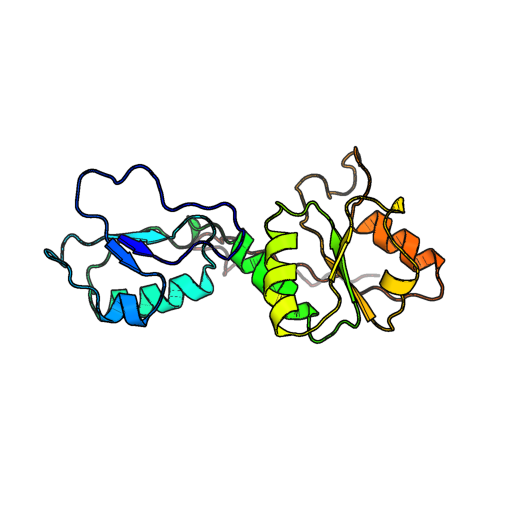888 O O . LEU A 1 122 ? 6.329 -7.584 -13.224 1.00 87.12 122 LEU A O 1
ATOM 892 N N . ARG A 1 123 ? 7.135 -6.946 -15.228 1.00 85.69 123 ARG A N 1
ATOM 893 C CA . ARG A 1 123 ? 8.532 -7.250 -14.904 1.00 85.69 123 ARG A CA 1
ATOM 894 C C . ARG A 1 123 ? 9.058 -6.261 -13.864 1.00 85.69 123 ARG A C 1
ATOM 896 O O . ARG A 1 123 ? 9.110 -5.057 -14.108 1.00 85.69 123 ARG A O 1
ATOM 903 N N . VAL A 1 124 ? 9.466 -6.785 -12.710 1.00 89.06 124 VAL A N 1
ATOM 904 C CA . VAL A 1 124 ? 10.110 -6.015 -11.638 1.00 89.06 124 VAL A CA 1
ATOM 905 C C . VAL A 1 124 ? 11.524 -6.523 -11.434 1.00 89.06 124 VAL A C 1
ATOM 907 O O . VAL A 1 124 ? 11.722 -7.702 -11.139 1.00 89.06 124 VAL A O 1
ATOM 910 N N . ARG A 1 125 ? 12.498 -5.619 -11.529 1.00 90.38 125 ARG A N 1
ATOM 911 C CA . ARG A 1 125 ? 13.901 -5.885 -11.218 1.00 90.38 125 ARG A CA 1
ATOM 912 C C . ARG A 1 125 ? 14.310 -5.098 -9.982 1.00 90.38 125 ARG A C 1
ATOM 914 O O . ARG A 1 125 ? 14.214 -3.876 -9.948 1.00 90.38 125 ARG A O 1
ATOM 921 N N . GLU A 1 126 ? 14.819 -5.803 -8.979 1.00 89.56 126 GLU A N 1
ATOM 922 C CA . GLU A 1 126 ? 15.552 -5.180 -7.877 1.00 89.56 126 GLU A CA 1
ATOM 923 C C . GLU A 1 126 ? 16.938 -4.736 -8.364 1.00 89.56 126 GLU A C 1
ATOM 925 O O . GLU A 1 126 ? 17.692 -5.533 -8.926 1.00 89.56 126 GLU A O 1
ATOM 930 N N . VAL A 1 127 ? 17.280 -3.470 -8.126 1.00 87.75 127 VAL A N 1
ATOM 931 C CA . VAL A 1 127 ? 18.563 -2.867 -8.497 1.00 87.75 127 VAL A CA 1
ATOM 932 C C . VAL A 1 127 ? 19.334 -2.534 -7.224 1.00 87.75 127 VAL A C 1
ATOM 934 O O . VAL A 1 127 ? 19.162 -1.474 -6.622 1.00 87.75 127 VAL A O 1
ATOM 937 N N . THR A 1 128 ? 20.194 -3.461 -6.799 1.00 84.25 128 THR A N 1
ATOM 938 C CA . THR A 1 128 ? 21.111 -3.245 -5.664 1.00 84.25 128 THR A CA 1
ATOM 939 C C . THR A 1 128 ? 22.388 -2.514 -6.072 1.00 84.25 128 THR A C 1
ATOM 941 O O . THR A 1 128 ? 23.067 -1.950 -5.221 1.00 84.25 128 THR A O 1
ATOM 944 N N . SER A 1 129 ? 22.752 -2.602 -7.352 1.00 82.62 129 SER A N 1
ATOM 945 C CA . SER A 1 129 ? 23.946 -2.012 -7.954 1.00 82.62 129 SER A CA 1
ATOM 946 C C . SER A 1 129 ? 23.808 -2.022 -9.481 1.00 82.62 129 SER A C 1
ATOM 948 O O . SER A 1 129 ? 23.068 -2.842 -10.033 1.00 82.62 129 SER A O 1
ATOM 950 N N . LEU A 1 130 ? 24.495 -1.107 -10.170 1.00 83.88 130 LEU A N 1
ATOM 951 C CA . LEU A 1 130 ? 24.359 -0.943 -11.622 1.00 83.88 130 LEU A CA 1
ATOM 952 C C . LEU A 1 130 ? 24.906 -2.124 -12.433 1.00 83.88 130 LEU A C 1
ATOM 954 O O . LEU A 1 130 ? 24.350 -2.451 -13.474 1.00 83.88 130 LEU A O 1
ATOM 958 N N . ASP A 1 131 ? 25.939 -2.815 -11.946 1.00 85.69 131 ASP A N 1
ATOM 959 C CA . ASP A 1 131 ? 26.536 -3.996 -12.596 1.00 85.69 131 ASP A CA 1
ATOM 960 C C . ASP A 1 131 ? 25.569 -5.189 -12.709 1.00 85.69 131 ASP A C 1
ATOM 962 O O . ASP A 1 131 ? 25.810 -6.146 -13.452 1.00 85.69 131 ASP A O 1
ATOM 966 N N . ARG A 1 132 ? 24.452 -5.145 -11.976 1.00 84.31 132 ARG A N 1
ATOM 967 C CA . ARG A 1 132 ? 23.400 -6.161 -12.032 1.00 84.31 132 ARG A CA 1
ATOM 968 C C . ARG A 1 132 ? 22.312 -5.873 -13.053 1.00 84.31 132 ARG A C 1
ATOM 970 O O . ARG A 1 132 ? 21.530 -6.781 -13.318 1.00 84.31 132 ARG A O 1
ATOM 977 N N . LEU A 1 133 ? 22.276 -4.672 -13.626 1.00 86.25 133 LEU A N 1
ATOM 978 C CA . LEU A 1 133 ? 21.377 -4.381 -14.734 1.00 86.25 133 LEU A CA 1
ATOM 979 C C . LEU A 1 133 ? 21.791 -5.203 -15.953 1.00 86.25 133 LEU A C 1
ATOM 981 O O . LEU A 1 133 ? 22.979 -5.402 -16.232 1.00 86.25 133 LEU A O 1
ATOM 985 N N . ARG A 1 134 ? 20.798 -5.731 -16.653 1.00 88.50 134 ARG A N 1
ATOM 986 C CA . ARG A 1 134 ? 20.968 -6.453 -17.908 1.00 88.50 134 ARG A CA 1
ATOM 987 C C . ARG A 1 134 ? 20.201 -5.738 -19.021 1.00 88.50 134 ARG A C 1
ATOM 989 O O . ARG A 1 134 ? 19.238 -5.037 -18.713 1.00 88.50 134 ARG A O 1
ATOM 996 N N . PRO A 1 135 ? 20.595 -5.898 -20.296 1.00 87.94 135 PRO A N 1
ATOM 997 C CA . PRO A 1 135 ? 19.877 -5.288 -21.414 1.00 87.94 135 PRO A CA 1
ATOM 998 C C . PRO A 1 135 ? 18.372 -5.589 -21.403 1.00 87.94 135 PRO A C 1
ATOM 1000 O O . PRO A 1 135 ? 17.568 -4.693 -21.623 1.00 87.94 135 PRO A O 1
ATOM 1003 N N . GLU A 1 136 ? 17.974 -6.811 -21.043 1.00 89.12 136 GLU A N 1
ATOM 1004 C CA . GLU A 1 136 ? 16.566 -7.209 -20.948 1.00 89.12 136 GLU A CA 1
ATOM 1005 C C . GLU A 1 136 ? 15.771 -6.489 -19.842 1.00 89.12 136 GLU A C 1
ATOM 1007 O O . GLU A 1 136 ? 14.542 -6.454 -19.893 1.00 89.12 136 GLU A O 1
ATOM 1012 N N . ASP A 1 137 ? 16.443 -5.900 -18.845 1.00 88.94 137 ASP A N 1
ATOM 1013 C CA . ASP A 1 137 ? 15.790 -5.121 -17.783 1.00 88.94 137 ASP A CA 1
ATOM 1014 C C . ASP A 1 137 ? 15.379 -3.720 -18.262 1.00 88.94 137 ASP A C 1
ATOM 1016 O O . ASP A 1 137 ? 14.551 -3.066 -17.626 1.00 88.94 137 ASP A O 1
ATOM 1020 N N . VAL A 1 138 ? 15.974 -3.261 -19.367 1.00 87.81 138 VAL A N 1
ATOM 1021 C CA . VAL A 1 138 ? 15.776 -1.933 -19.966 1.00 87.81 138 VAL A CA 1
ATOM 1022 C C . VAL A 1 138 ? 15.222 -2.013 -21.392 1.00 87.81 138 VAL A C 1
ATOM 1024 O O . VAL A 1 138 ? 15.174 -1.015 -22.103 1.00 87.81 138 VAL A O 1
ATOM 1027 N N . ASP A 1 139 ? 14.766 -3.197 -21.799 1.00 87.50 139 ASP A N 1
ATOM 1028 C CA . ASP A 1 139 ? 14.078 -3.439 -23.066 1.00 87.50 139 ASP A CA 1
ATOM 1029 C C . ASP A 1 139 ? 12.571 -3.161 -22.906 1.00 87.50 139 ASP A C 1
ATOM 1031 O O . ASP A 1 139 ? 11.741 -4.065 -22.746 1.00 87.50 139 ASP A O 1
ATOM 1035 N N . GLY A 1 140 ? 12.230 -1.873 -22.830 1.00 87.06 140 GLY A N 1
ATOM 1036 C CA . GLY A 1 140 ? 10.861 -1.384 -22.684 1.00 87.06 140 GLY A CA 1
ATOM 1037 C C . GLY A 1 140 ? 10.730 0.070 -23.129 1.00 87.06 140 GLY A C 1
ATOM 1038 O O . GLY A 1 140 ? 11.659 0.859 -22.965 1.00 87.06 140 GLY A O 1
ATOM 1039 N N . ALA A 1 141 ? 9.571 0.437 -23.678 1.00 89.19 141 ALA A N 1
ATOM 1040 C CA . ALA A 1 141 ? 9.309 1.808 -24.110 1.00 89.19 141 ALA A CA 1
ATOM 1041 C C . ALA A 1 141 ? 9.138 2.748 -22.907 1.00 89.19 141 ALA A C 1
ATOM 1043 O O . ALA A 1 141 ? 9.529 3.912 -22.965 1.00 89.19 141 ALA A O 1
ATOM 1044 N N . THR A 1 142 ? 8.582 2.236 -21.804 1.00 92.12 142 THR A N 1
ATOM 1045 C CA . THR A 1 142 ? 8.437 2.969 -20.545 1.00 92.12 142 THR A CA 1
ATOM 1046 C C . THR A 1 142 ? 9.049 2.197 -19.383 1.00 92.12 142 THR A C 1
ATOM 1048 O O . THR A 1 142 ? 8.554 1.144 -18.977 1.00 92.12 142 THR A O 1
ATOM 1051 N N . ILE A 1 143 ? 10.108 2.756 -18.798 1.00 92.81 143 ILE A N 1
ATOM 1052 C CA . ILE A 1 143 ? 10.804 2.189 -17.641 1.00 92.81 143 ILE A CA 1
ATOM 1053 C C . ILE A 1 143 ? 10.580 3.111 -16.450 1.00 92.81 143 ILE A C 1
ATOM 1055 O O . ILE A 1 143 ? 10.964 4.280 -16.478 1.00 92.81 143 ILE A O 1
ATOM 1059 N N . THR A 1 144 ? 10.005 2.581 -15.373 1.00 93.31 144 THR A N 1
ATOM 1060 C CA . THR A 1 144 ? 9.905 3.331 -14.119 1.00 93.31 144 THR A CA 1
ATOM 1061 C C . THR A 1 144 ? 11.018 2.924 -13.167 1.00 93.31 144 THR A C 1
ATOM 1063 O O . THR A 1 144 ? 11.155 1.750 -12.826 1.00 93.31 144 THR A O 1
ATOM 1066 N N . VAL A 1 145 ? 11.759 3.911 -12.661 1.00 92.06 145 VAL A N 1
ATOM 1067 C CA . VAL A 1 145 ? 12.709 3.733 -11.557 1.00 92.06 145 VAL A CA 1
ATOM 1068 C C . VAL A 1 145 ? 12.042 4.138 -10.242 1.00 92.06 145 VAL A C 1
ATOM 1070 O O . VAL A 1 145 ? 11.704 5.303 -10.036 1.00 92.06 145 VAL A O 1
ATOM 1073 N N . LEU A 1 146 ? 11.867 3.184 -9.331 1.00 91.25 146 LEU A N 1
ATOM 1074 C CA . LEU A 1 146 ? 11.352 3.410 -7.984 1.00 91.25 146 LEU A CA 1
ATOM 1075 C C . LEU A 1 146 ? 12.482 3.485 -6.959 1.00 91.25 146 LEU A C 1
ATOM 1077 O O . LEU A 1 146 ? 13.394 2.653 -6.926 1.00 91.25 146 LEU A O 1
ATOM 1081 N N . HIS A 1 147 ? 12.381 4.466 -6.068 1.00 88.00 147 HIS A N 1
ATOM 1082 C CA . HIS A 1 147 ? 13.344 4.693 -5.001 1.00 88.00 147 HIS A CA 1
ATOM 1083 C C . HIS A 1 147 ? 12.688 5.370 -3.801 1.00 88.00 147 HIS A C 1
ATOM 1085 O O . HIS A 1 147 ? 11.818 6.228 -3.959 1.00 88.00 147 HIS A O 1
ATOM 1091 N N . THR A 1 148 ? 13.126 5.008 -2.597 1.00 82.06 148 THR A N 1
ATOM 1092 C CA . THR A 1 148 ? 12.750 5.724 -1.378 1.00 82.06 148 THR A CA 1
ATOM 1093 C C . THR A 1 148 ? 13.703 6.883 -1.175 1.00 82.06 148 THR A C 1
ATOM 1095 O O . THR A 1 148 ? 14.867 6.645 -0.872 1.00 82.06 148 THR A O 1
ATOM 1098 N N . ALA A 1 149 ? 13.213 8.117 -1.284 1.00 67.50 149 ALA A N 1
ATOM 1099 C CA . ALA A 1 149 ? 14.014 9.275 -0.914 1.00 67.50 149 ALA A CA 1
ATOM 1100 C C . ALA A 1 149 ? 14.376 9.188 0.578 1.00 67.50 149 ALA A C 1
ATOM 1102 O O . ALA A 1 149 ? 13.514 9.286 1.454 1.00 67.50 149 ALA A O 1
ATOM 1103 N N . THR A 1 150 ? 15.651 8.982 0.863 1.00 56.34 150 THR A N 1
ATOM 1104 C CA . THR A 1 150 ? 16.236 9.146 2.187 1.00 56.34 150 THR A CA 1
ATOM 1105 C C . THR A 1 150 ? 16.524 10.627 2.429 1.00 56.34 150 THR A C 1
ATOM 1107 O O . THR A 1 150 ? 16.638 11.424 1.497 1.00 56.34 150 THR A O 1
ATOM 1110 N N . ALA A 1 151 ? 16.687 11.032 3.691 1.00 46.16 151 ALA A N 1
ATOM 1111 C CA . ALA A 1 151 ? 17.119 12.395 4.017 1.00 46.16 151 ALA A CA 1
ATOM 1112 C C . ALA A 1 151 ? 18.474 12.773 3.367 1.00 46.16 151 ALA A C 1
ATOM 1114 O O . ALA A 1 151 ? 18.794 13.955 3.273 1.00 46.16 151 ALA A O 1
ATOM 1115 N N . GLN A 1 152 ? 19.249 11.789 2.890 1.00 43.28 152 GLN A N 1
ATOM 1116 C CA . GLN A 1 152 ? 20.522 11.986 2.195 1.00 43.28 152 GLN A CA 1
ATOM 1117 C C . GLN A 1 152 ? 20.387 12.308 0.696 1.00 43.28 152 GLN A C 1
ATOM 1119 O O . GLN A 1 152 ? 21.373 12.730 0.103 1.00 43.28 152 GLN A O 1
ATOM 1124 N N . ASP A 1 153 ? 19.194 12.215 0.097 1.00 47.56 153 ASP A N 1
ATOM 1125 C CA . ASP A 1 153 ? 18.969 12.523 -1.331 1.00 47.56 153 ASP A CA 1
ATOM 1126 C C . ASP A 1 153 ? 18.807 14.030 -1.633 1.00 47.56 153 ASP A C 1
ATOM 1128 O O . ASP A 1 153 ? 18.471 14.438 -2.756 1.00 47.56 153 ASP A O 1
ATOM 1132 N N . GLY A 1 154 ? 19.060 14.880 -0.632 1.00 44.88 154 GLY A N 1
AT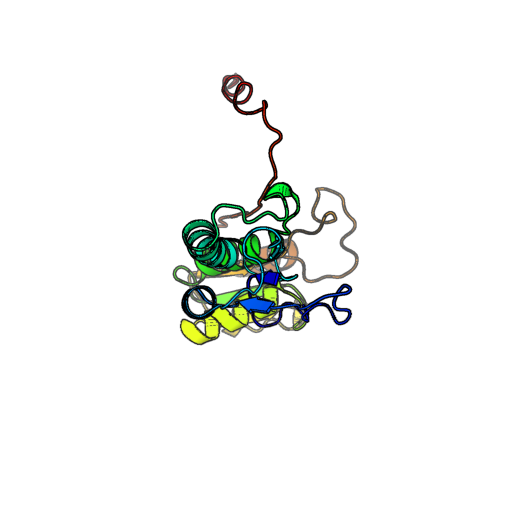OM 1133 C CA . GLY A 1 154 ? 19.169 16.327 -0.800 1.00 44.88 154 GLY A CA 1
ATOM 1134 C C . GLY A 1 154 ? 20.297 16.720 -1.769 1.00 44.88 154 GLY A C 1
ATOM 1135 O O . GLY A 1 154 ? 21.213 15.933 -2.028 1.00 44.88 154 GLY A O 1
ATOM 1136 N N . PRO A 1 155 ? 20.255 17.930 -2.349 1.00 37.50 155 PRO A N 1
ATOM 1137 C CA . PRO A 1 155 ? 21.361 18.437 -3.154 1.00 37.50 155 PRO A CA 1
ATOM 1138 C C . PRO A 1 155 ? 22.592 18.624 -2.247 1.00 37.50 155 PRO A C 1
ATOM 1140 O O . PRO A 1 155 ? 22.664 19.592 -1.500 1.00 37.50 155 PRO A O 1
ATOM 1143 N N . GLY A 1 156 ? 23.531 17.669 -2.263 1.00 42.62 156 GLY A N 1
ATOM 1144 C CA . GLY A 1 156 ? 24.809 17.762 -1.539 1.00 42.62 156 GLY A CA 1
ATOM 1145 C C . GLY A 1 156 ? 25.096 16.681 -0.486 1.00 42.62 156 GLY A C 1
ATOM 1146 O O . GLY A 1 156 ? 26.136 16.751 0.164 1.00 42.62 156 GLY A O 1
ATOM 1147 N N . GLY A 1 157 ? 24.231 15.676 -0.306 1.00 43.41 157 GLY A N 1
ATOM 1148 C CA . GLY A 1 157 ? 24.569 14.506 0.514 1.00 43.41 157 GLY A CA 1
ATOM 1149 C C . GLY A 1 157 ? 25.627 13.631 -0.176 1.00 43.41 157 GLY A C 1
ATOM 1150 O O . GLY A 1 157 ? 25.533 13.426 -1.386 1.00 43.41 157 GLY A O 1
ATOM 1151 N N . PRO A 1 158 ? 26.649 13.111 0.531 1.00 39.91 158 PRO A N 1
ATOM 1152 C CA . PRO A 1 158 ? 27.626 12.235 -0.099 1.00 39.91 158 PRO A CA 1
ATOM 1153 C C . PRO A 1 158 ? 26.968 10.888 -0.444 1.00 39.91 158 PRO A C 1
ATOM 1155 O O . PRO A 1 158 ? 26.576 10.141 0.457 1.00 39.91 158 PRO A O 1
ATOM 1158 N N . ASP A 1 159 ? 26.890 10.578 -1.744 1.00 47.88 159 ASP A N 1
ATOM 1159 C CA . ASP A 1 159 ? 26.524 9.269 -2.313 1.00 47.88 159 ASP A CA 1
ATOM 1160 C C . ASP A 1 159 ? 27.572 8.221 -1.898 1.00 47.88 159 ASP A C 1
ATOM 1162 O O . ASP A 1 159 ? 28.471 7.837 -2.645 1.00 47.88 159 ASP A O 1
ATOM 1166 N N . ARG A 1 160 ? 27.519 7.767 -0.644 1.00 45.16 160 ARG A N 1
ATOM 1167 C CA . ARG A 1 160 ? 28.400 6.708 -0.132 1.00 45.16 160 ARG A CA 1
ATOM 1168 C C . ARG A 1 160 ? 27.673 5.376 -0.143 1.00 45.16 160 ARG A C 1
ATOM 1170 O O . ARG A 1 160 ? 27.445 4.798 0.917 1.00 45.16 160 ARG A O 1
ATOM 1177 N N . ARG A 1 161 ? 27.350 4.924 -1.360 1.00 45.25 161 ARG A N 1
ATOM 1178 C CA . ARG A 1 161 ? 27.227 3.536 -1.864 1.00 45.25 161 ARG A CA 1
ATOM 1179 C C . ARG A 1 161 ? 26.247 3.567 -3.044 1.00 45.25 161 ARG A C 1
ATOM 1181 O O . ARG A 1 161 ? 25.080 3.878 -2.847 1.00 45.25 161 ARG A O 1
ATOM 1188 N N . GLY A 1 162 ? 26.764 3.297 -4.245 1.00 47.06 162 GLY A N 1
ATOM 1189 C CA . GLY A 1 162 ? 26.032 3.357 -5.516 1.00 47.06 162 GLY A CA 1
ATOM 1190 C C . GLY A 1 162 ? 24.755 2.512 -5.560 1.00 47.06 162 GLY A C 1
ATOM 1191 O O . GLY A 1 162 ? 24.564 1.604 -4.749 1.00 47.06 162 GLY A O 1
ATOM 1192 N N . GLY A 1 163 ? 23.888 2.834 -6.521 1.00 53.28 163 GLY A N 1
ATOM 1193 C CA . GLY A 1 163 ? 22.551 2.252 -6.697 1.00 53.28 163 GLY A CA 1
ATOM 1194 C C . GLY A 1 163 ? 21.387 3.212 -6.413 1.00 53.28 163 GLY A C 1
ATOM 1195 O O . GLY A 1 163 ? 20.257 2.765 -6.222 1.00 53.28 163 GLY A O 1
ATOM 1196 N N . GLY A 1 164 ? 21.637 4.524 -6.358 1.00 67.94 164 GLY A N 1
ATOM 1197 C CA . GLY A 1 164 ? 20.587 5.537 -6.215 1.00 67.94 164 GLY A CA 1
ATOM 1198 C C . GLY A 1 164 ? 19.794 5.750 -7.511 1.00 67.94 164 GLY A C 1
ATOM 1199 O O . GLY A 1 164 ? 20.303 5.535 -8.611 1.00 67.94 164 GLY A O 1
ATOM 1200 N N . SER A 1 165 ? 18.551 6.234 -7.402 1.00 76.06 165 SER A N 1
ATOM 1201 C CA . SER A 1 165 ? 17.687 6.518 -8.570 1.00 76.06 165 SER A CA 1
ATOM 1202 C C . SER A 1 165 ? 18.337 7.418 -9.625 1.00 76.06 165 SER A C 1
ATOM 1204 O O . SER A 1 165 ? 18.145 7.199 -10.817 1.00 76.06 165 SER A O 1
ATOM 1206 N N . ARG A 1 166 ? 19.138 8.404 -9.197 1.00 77.38 166 ARG A N 1
ATOM 1207 C CA . ARG A 1 166 ? 19.879 9.305 -10.096 1.00 77.38 166 ARG A CA 1
ATOM 1208 C C . ARG A 1 166 ? 20.920 8.574 -10.935 1.00 77.38 166 ARG A C 1
ATOM 1210 O O . ARG A 1 166 ? 21.125 8.932 -12.086 1.00 77.38 166 ARG A O 1
ATOM 1217 N N . GLU A 1 167 ? 21.596 7.588 -10.360 1.00 81.19 167 GLU A N 1
ATOM 1218 C CA . GLU A 1 167 ? 22.629 6.825 -11.059 1.00 81.19 167 GLU A CA 1
ATOM 1219 C C . GLU A 1 167 ? 21.999 5.938 -12.134 1.00 81.19 167 GLU A C 1
ATOM 1221 O O . GLU A 1 167 ? 22.445 5.943 -13.276 1.00 81.19 167 GLU A O 1
ATOM 1226 N N . VAL A 1 168 ? 20.899 5.260 -11.786 1.00 85.44 168 VAL A N 1
ATOM 1227 C CA . VAL A 1 168 ? 20.110 4.466 -12.738 1.00 85.44 168 VAL A CA 1
ATOM 1228 C C . VAL A 1 168 ? 19.585 5.356 -13.864 1.00 85.44 168 VAL A C 1
ATOM 1230 O O . VAL A 1 168 ? 19.759 5.020 -15.029 1.00 85.44 168 VAL A O 1
ATOM 1233 N N . ALA A 1 169 ? 19.019 6.522 -13.536 1.00 84.12 169 ALA A N 1
ATOM 1234 C CA . ALA A 1 169 ? 18.555 7.493 -14.527 1.00 84.12 169 ALA A CA 1
ATOM 1235 C C . ALA A 1 169 ? 19.670 7.923 -15.499 1.00 84.12 169 ALA A C 1
ATOM 1237 O O . ALA A 1 169 ? 19.456 7.885 -16.705 1.00 84.12 169 ALA A O 1
ATOM 1238 N N . ARG A 1 170 ? 20.876 8.232 -14.998 1.00 85.44 170 ARG A N 1
ATOM 1239 C CA . ARG A 1 170 ? 22.030 8.589 -15.847 1.00 85.44 170 ARG A CA 1
ATOM 1240 C C . ARG A 1 170 ? 22.461 7.463 -16.781 1.00 85.44 170 ARG A C 1
ATOM 1242 O O . ARG A 1 170 ? 22.877 7.737 -17.900 1.00 85.44 170 ARG A O 1
ATOM 1249 N N . VAL A 1 171 ? 22.407 6.209 -16.328 1.00 87.12 171 VAL A N 1
ATOM 1250 C CA . VAL A 1 171 ? 22.705 5.061 -17.197 1.00 87.12 171 VAL A CA 1
ATOM 1251 C C . VAL A 1 171 ? 21.676 4.972 -18.316 1.00 87.12 171 VAL A C 1
ATOM 1253 O O . VAL A 1 171 ? 22.064 4.811 -19.468 1.00 87.12 171 VAL A O 1
ATOM 1256 N N . LEU A 1 172 ? 20.390 5.128 -17.991 1.00 87.25 172 LEU A N 1
ATOM 1257 C CA . LEU A 1 172 ? 19.311 5.108 -18.980 1.00 87.25 172 LEU A CA 1
ATOM 1258 C C . LEU A 1 172 ? 19.452 6.245 -20.004 1.00 87.25 172 LEU A C 1
ATOM 1260 O O . LEU A 1 172 ? 19.243 6.006 -21.189 1.00 87.25 172 LEU A O 1
ATOM 1264 N N . ASP A 1 173 ? 19.897 7.431 -19.581 1.00 87.19 173 ASP A N 1
ATOM 1265 C CA . ASP A 1 173 ? 20.207 8.556 -20.482 1.00 87.19 173 ASP A CA 1
ATOM 1266 C C . ASP A 1 173 ? 21.318 8.253 -21.489 1.00 87.19 173 ASP A C 1
ATOM 1268 O O . ASP A 1 173 ? 21.344 8.806 -22.585 1.00 87.19 173 ASP A O 1
ATOM 1272 N N . GLY A 1 174 ? 22.239 7.356 -21.136 1.00 86.88 174 GLY A N 1
ATOM 1273 C CA . GLY A 1 174 ? 23.299 6.911 -22.035 1.00 86.88 174 GLY A CA 1
ATOM 1274 C C . GLY A 1 174 ? 22.833 5.934 -23.117 1.00 86.88 174 GLY A C 1
ATOM 1275 O O . GLY A 1 174 ? 23.591 5.678 -24.051 1.00 86.88 174 GLY A O 1
ATOM 1276 N N . LEU A 1 175 ? 21.621 5.375 -23.010 1.00 84.25 175 LEU A N 1
ATOM 1277 C CA . LEU A 1 175 ? 21.115 4.348 -23.930 1.00 84.25 175 LEU A CA 1
ATOM 1278 C C . LEU A 1 175 ? 20.399 4.924 -25.159 1.00 84.25 175 LEU A C 1
ATOM 1280 O O . LEU A 1 175 ? 20.102 4.179 -26.092 1.00 84.25 175 LEU A O 1
ATOM 1284 N N . GLY A 1 176 ? 20.133 6.231 -25.189 1.00 82.75 176 GLY A N 1
ATOM 1285 C CA . GLY A 1 176 ? 19.474 6.880 -26.317 1.00 82.75 176 GLY A CA 1
ATOM 1286 C C . GLY A 1 176 ? 18.728 8.155 -25.923 1.00 82.75 176 GLY A C 1
ATOM 1287 O O . GLY A 1 176 ? 18.881 8.643 -24.806 1.00 82.75 176 GLY A O 1
ATOM 1288 N N . PRO A 1 177 ? 17.917 8.722 -26.833 1.00 84.50 177 PRO A N 1
ATOM 1289 C CA . PRO A 1 177 ? 17.102 9.892 -26.530 1.00 84.50 177 PRO A CA 1
ATOM 1290 C C . PRO A 1 177 ? 16.000 9.531 -25.524 1.00 84.50 177 PRO A C 1
ATOM 1292 O O . PRO A 1 177 ? 14.998 8.909 -25.874 1.00 84.50 177 PRO A O 1
ATOM 1295 N N . THR A 1 178 ? 16.182 9.935 -24.271 1.00 84.00 178 THR A N 1
ATOM 1296 C CA . THR A 1 178 ? 15.266 9.677 -23.154 1.00 84.00 178 THR A CA 1
ATOM 1297 C C . THR A 1 178 ? 14.589 10.962 -22.673 1.00 84.00 178 THR A C 1
ATOM 1299 O O . THR A 1 178 ? 15.172 12.045 -22.657 1.00 84.00 178 THR A O 1
ATOM 1302 N N . GLY A 1 179 ? 13.328 10.843 -22.250 1.00 85.44 179 GLY A N 1
ATOM 1303 C CA . GLY A 1 179 ? 12.586 11.887 -21.541 1.00 85.44 179 GLY A CA 1
ATOM 1304 C C . GLY A 1 179 ? 12.201 11.398 -20.148 1.00 85.44 179 GLY A C 1
ATOM 1305 O O . GLY A 1 179 ? 11.835 10.237 -19.981 1.00 85.44 179 GLY A O 1
ATOM 1306 N N . HIS A 1 180 ? 12.297 12.265 -19.136 1.00 86.31 180 HIS A N 1
ATOM 1307 C CA . HIS A 1 180 ? 12.093 11.875 -17.737 1.00 86.31 180 HIS A CA 1
ATOM 1308 C C . HIS A 1 180 ? 10.901 12.596 -17.131 1.00 86.31 180 HIS A C 1
ATOM 1310 O O . HIS A 1 180 ? 10.797 13.819 -17.199 1.00 86.31 180 HIS A O 1
ATOM 1316 N N . ILE A 1 181 ? 10.041 11.837 -16.453 1.00 89.00 181 ILE A N 1
ATOM 1317 C CA . ILE A 1 181 ? 8.981 12.377 -15.604 1.00 89.00 181 ILE A CA 1
ATOM 1318 C C . ILE A 1 181 ? 9.259 11.929 -14.176 1.00 89.00 181 ILE A C 1
ATOM 1320 O O . ILE A 1 181 ? 9.251 10.738 -13.869 1.00 89.00 181 ILE A O 1
ATOM 1324 N N . ARG A 1 182 ? 9.467 12.891 -13.274 1.00 88.06 182 ARG A N 1
ATOM 1325 C CA . ARG A 1 182 ? 9.637 12.611 -11.848 1.00 88.06 182 ARG A CA 1
ATOM 1326 C C . ARG A 1 182 ? 8.312 12.778 -11.118 1.00 88.06 182 ARG A C 1
ATOM 1328 O O . ARG A 1 182 ? 7.725 13.854 -11.126 1.00 88.06 182 ARG A O 1
ATOM 1335 N N . ARG A 1 183 ? 7.890 11.732 -10.408 1.00 89.00 183 ARG A N 1
ATOM 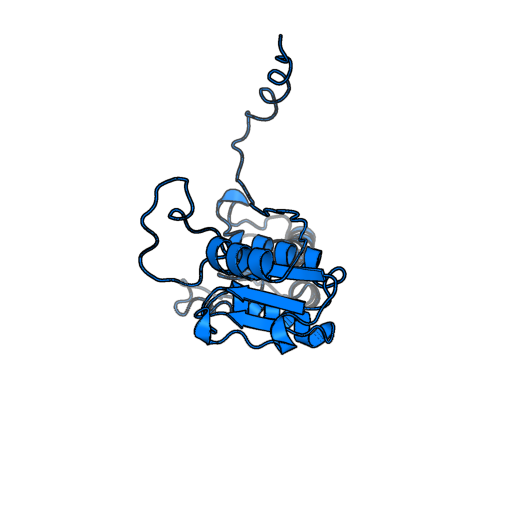1336 C CA . ARG A 1 183 ? 6.752 11.771 -9.480 1.00 89.00 183 ARG A CA 1
ATOM 1337 C C . ARG A 1 183 ? 7.241 11.502 -8.064 1.00 89.00 183 ARG A C 1
ATOM 1339 O O . ARG A 1 183 ? 8.097 10.648 -7.858 1.00 89.00 183 ARG A O 1
ATOM 1346 N N . THR A 1 184 ? 6.709 12.243 -7.097 1.00 89.44 184 THR A N 1
ATOM 1347 C CA . THR A 1 184 ? 7.035 12.070 -5.676 1.00 89.44 184 THR A CA 1
ATOM 1348 C C . THR A 1 184 ? 5.742 11.906 -4.896 1.00 89.44 184 THR A C 1
ATOM 1350 O O . THR A 1 184 ? 4.836 12.720 -5.041 1.00 89.44 184 THR A O 1
ATOM 1353 N N . VAL A 1 185 ? 5.673 10.868 -4.064 1.00 90.56 185 VAL A N 1
ATOM 1354 C CA . VAL A 1 185 ? 4.586 10.661 -3.102 1.00 90.56 185 VAL A CA 1
ATOM 1355 C C . VAL A 1 185 ? 5.149 10.900 -1.708 1.00 90.56 185 VAL A C 1
ATOM 1357 O O . VAL A 1 185 ? 6.200 10.357 -1.362 1.00 90.56 185 VAL A O 1
ATOM 1360 N N . ARG A 1 186 ? 4.482 11.758 -0.937 1.00 88.19 186 ARG A N 1
ATOM 1361 C CA . ARG A 1 186 ? 4.829 12.065 0.449 1.00 88.19 186 ARG A CA 1
ATOM 1362 C C . ARG A 1 186 ? 3.574 12.471 1.206 1.00 88.19 186 ARG A C 1
ATOM 1364 O O . ARG A 1 186 ? 2.883 13.396 0.787 1.00 88.19 186 ARG A O 1
ATOM 1371 N N . SER A 1 187 ? 3.368 11.862 2.362 1.00 88.50 187 SER A N 1
ATOM 1372 C CA . SER A 1 187 ? 2.390 12.315 3.343 1.00 88.50 187 SER A CA 1
ATOM 1373 C C . SER A 1 187 ? 3.033 13.249 4.374 1.00 88.50 187 SER A C 1
ATOM 1375 O O . SER A 1 187 ? 4.065 12.925 4.963 1.00 88.50 187 SER A O 1
ATOM 1377 N N . THR A 1 188 ? 2.401 14.399 4.624 1.00 85.56 188 THR A N 1
ATOM 1378 C CA . THR A 1 188 ? 2.833 15.381 5.632 1.00 85.56 188 THR A CA 1
ATOM 1379 C C . THR A 1 188 ? 1.668 15.694 6.565 1.00 85.56 188 THR A C 1
ATOM 1381 O O . THR A 1 188 ? 0.588 16.069 6.113 1.00 85.56 188 THR A O 1
ATOM 1384 N N . ALA A 1 189 ? 1.879 15.558 7.875 1.00 81.50 189 ALA A N 1
ATOM 1385 C CA . ALA A 1 189 ? 0.901 15.996 8.863 1.00 81.50 189 ALA A CA 1
ATOM 1386 C C . ALA A 1 189 ? 0.907 17.529 8.956 1.00 81.50 189 ALA A C 1
ATOM 1388 O O . ALA A 1 189 ? 1.944 18.128 9.241 1.00 81.50 189 ALA A O 1
ATOM 1389 N N . LEU A 1 190 ? -0.247 18.158 8.731 1.00 82.38 190 LEU A N 1
ATOM 1390 C CA . LEU A 1 190 ? -0.417 19.603 8.865 1.00 82.38 190 LEU A CA 1
ATOM 1391 C C . LEU A 1 190 ? -1.127 19.928 10.186 1.00 82.38 190 LEU A C 1
ATOM 1393 O O . LEU A 1 190 ? -2.242 19.444 10.384 1.00 82.38 190 LEU A O 1
ATOM 1397 N N . PRO A 1 191 ? -0.533 20.753 11.068 1.00 74.56 191 PRO A N 1
ATOM 1398 C CA . PRO A 1 191 ? -1.206 21.272 12.251 1.00 74.56 191 PRO A CA 1
ATOM 1399 C C . PRO A 1 191 ? -2.505 22.013 11.914 1.00 74.56 191 PRO A C 1
ATOM 1401 O O . PRO A 1 191 ? -2.597 22.734 10.915 1.00 74.56 191 PRO A O 1
ATOM 1404 N N . SER A 1 192 ? -3.494 21.902 12.796 1.00 65.62 192 SER A N 1
ATOM 1405 C CA . SER A 1 192 ? -4.748 22.652 12.725 1.00 65.62 192 SER A CA 1
ATOM 1406 C C . SER A 1 192 ? -4.448 24.158 12.744 1.00 65.62 192 SER A C 1
ATOM 1408 O O . SER A 1 192 ? -3.974 24.672 13.753 1.00 65.62 192 SER A O 1
ATOM 1410 N N . GLY A 1 193 ? -4.695 24.861 11.631 1.00 64.00 193 GLY A N 1
ATOM 1411 C CA . GLY A 1 193 ? -4.512 26.319 11.509 1.00 64.00 193 GLY A CA 1
ATOM 1412 C C . GLY A 1 193 ? -3.687 26.802 10.307 1.00 64.00 193 GLY A C 1
ATOM 1413 O O . GLY A 1 193 ? -3.717 27.990 9.999 1.00 64.00 193 GLY A O 1
ATOM 1414 N N . LEU A 1 194 ? -2.987 25.913 9.589 1.00 55.41 194 LEU A N 1
ATOM 1415 C CA . LEU A 1 194 ? -2.156 26.294 8.430 1.00 55.41 194 LEU A CA 1
ATOM 1416 C C . LEU A 1 194 ? -2.911 26.391 7.095 1.00 55.41 194 LEU A C 1
ATOM 1418 O O . LEU A 1 194 ? -2.460 27.106 6.203 1.00 55.41 194 LEU A O 1
ATOM 1422 N N . GLY A 1 195 ? -4.098 25.784 6.981 1.00 50.38 195 GLY A N 1
ATOM 1423 C CA . GLY A 1 195 ? -4.930 25.855 5.768 1.00 50.38 195 GLY A CA 1
ATOM 1424 C C . GLY A 1 195 ? -5.419 27.264 5.391 1.00 50.38 195 GLY A C 1
ATOM 1425 O O . GLY A 1 195 ? -6.009 27.434 4.333 1.00 50.38 195 GLY A O 1
ATOM 1426 N N . ALA A 1 196 ? -5.173 28.277 6.231 1.00 50.28 196 ALA A N 1
ATOM 1427 C CA . ALA A 1 196 ? -5.526 29.674 5.976 1.00 50.28 196 ALA A CA 1
ATOM 1428 C C . ALA A 1 196 ? -4.379 30.524 5.386 1.00 50.28 196 ALA A C 1
ATOM 1430 O O . ALA A 1 196 ? -4.598 31.695 5.090 1.00 50.28 196 ALA A O 1
ATOM 1431 N N . ARG A 1 197 ? -3.153 29.989 5.250 1.00 46.41 197 ARG A N 1
ATOM 1432 C CA . ARG A 1 197 ? -1.977 30.773 4.808 1.00 46.41 197 ARG A CA 1
ATOM 1433 C C . ARG A 1 197 ? -1.421 30.407 3.432 1.00 46.41 197 ARG A C 1
ATOM 1435 O O . ARG A 1 197 ? -0.634 31.177 2.897 1.00 46.41 197 ARG A O 1
ATOM 1442 N N . GLU A 1 198 ? -1.830 29.287 2.844 1.00 48.16 198 GLU A N 1
ATOM 1443 C CA . GLU A 1 198 ? -1.203 28.767 1.617 1.00 48.16 198 GLU A CA 1
ATOM 1444 C C . GLU A 1 198 ? -1.776 29.360 0.312 1.00 48.16 198 GLU A C 1
ATOM 1446 O O . GLU A 1 198 ? -1.222 29.139 -0.757 1.00 48.16 198 GLU A O 1
ATOM 1451 N N . THR A 1 199 ? -2.830 30.186 0.367 1.00 45.34 199 THR A N 1
ATOM 1452 C CA . THR A 1 199 ? -3.412 30.838 -0.828 1.00 45.34 199 THR A CA 1
ATOM 1453 C C . THR A 1 199 ? -2.777 32.186 -1.196 1.00 45.34 199 THR A C 1
ATOM 1455 O O . THR A 1 199 ? -3.296 32.883 -2.063 1.00 45.34 199 THR A O 1
ATOM 1458 N N . ALA A 1 200 ? -1.679 32.594 -0.556 1.00 43.53 200 ALA A N 1
ATOM 1459 C CA . ALA A 1 200 ? -1.031 33.881 -0.815 1.00 43.53 200 ALA A CA 1
ATOM 1460 C C . ALA A 1 200 ? 0.475 33.700 -1.037 1.00 43.53 200 ALA A C 1
ATOM 1462 O O . ALA A 1 200 ? 1.280 33.998 -0.158 1.00 43.53 200 ALA A O 1
ATOM 1463 N N . GLY A 1 201 ? 0.868 33.184 -2.203 1.00 44.28 201 GLY A N 1
ATOM 1464 C CA . GLY A 1 201 ? 2.291 33.012 -2.482 1.00 44.28 201 GLY A CA 1
ATOM 1465 C C . GLY A 1 201 ? 2.671 32.405 -3.823 1.00 44.28 201 GLY A C 1
ATOM 1466 O O . GLY A 1 201 ? 3.687 31.730 -3.870 1.00 44.28 201 GLY A O 1
ATOM 1467 N N . GLU A 1 202 ? 1.921 32.638 -4.903 1.00 40.59 202 GLU A N 1
ATOM 1468 C CA . GLU A 1 202 ? 2.445 32.365 -6.250 1.00 40.59 202 GLU A 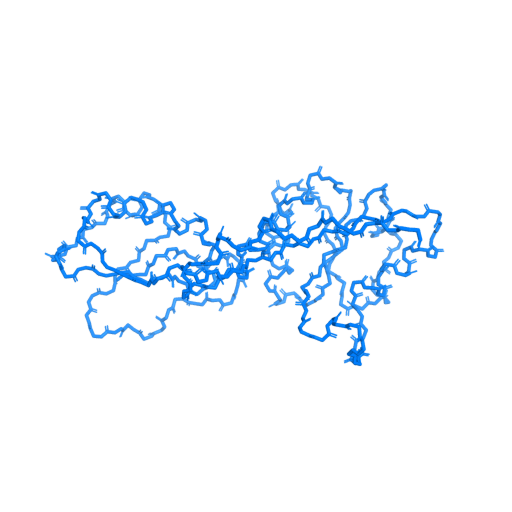CA 1
ATOM 1469 C C . GLU A 1 202 ? 1.931 33.400 -7.255 1.00 40.59 202 GLU A C 1
ATOM 1471 O O . GLU A 1 202 ? 1.074 33.158 -8.097 1.00 40.59 202 GLU A O 1
ATOM 1476 N N . ALA A 1 203 ? 2.451 34.617 -7.112 1.00 41.09 203 ALA A N 1
ATOM 1477 C CA . ALA A 1 203 ? 2.488 35.610 -8.174 1.00 41.09 203 ALA A CA 1
ATOM 1478 C C . ALA A 1 203 ? 3.843 36.318 -8.094 1.00 41.09 203 ALA A C 1
ATOM 1480 O O . ALA A 1 203 ? 3.982 37.370 -7.476 1.00 41.09 203 ALA A O 1
ATOM 1481 N N . SER A 1 204 ? 4.867 35.695 -8.672 1.00 36.47 204 SER A N 1
ATOM 1482 C CA . SER A 1 204 ? 6.079 36.403 -9.078 1.00 36.47 204 SER A CA 1
ATOM 1483 C C . SER A 1 204 ? 6.709 35.671 -10.259 1.00 36.47 204 SER A C 1
ATOM 1485 O O . SER A 1 204 ? 7.522 34.763 -10.099 1.00 36.47 204 SER A O 1
ATOM 1487 N N . SER A 1 205 ? 6.286 36.063 -11.461 1.00 38.69 205 SER A N 1
ATOM 1488 C CA . SER A 1 205 ? 7.063 35.888 -12.684 1.00 38.69 205 SER A CA 1
ATOM 1489 C C . SER A 1 205 ? 7.453 37.262 -13.214 1.00 38.69 205 SER A C 1
ATOM 1491 O O . SER A 1 205 ? 6.590 37.988 -13.697 1.00 38.69 205 SER A O 1
ATOM 1493 N N . ALA A 1 206 ? 8.768 37.499 -13.166 1.00 36.22 206 ALA A N 1
ATOM 1494 C CA . ALA A 1 206 ? 9.595 38.154 -14.186 1.00 36.22 206 ALA A CA 1
ATOM 1495 C C . ALA A 1 206 ? 9.353 39.666 -14.430 1.00 36.22 206 ALA A C 1
ATOM 1497 O O . ALA A 1 206 ? 8.390 40.229 -13.906 1.00 36.22 206 ALA A O 1
ATOM 1498 N N . PRO A 1 207 ? 10.221 40.374 -15.182 1.00 48.12 207 PRO A N 1
ATOM 1499 C CA . PRO A 1 207 ? 11.183 39.908 -16.196 1.00 48.12 207 PRO A CA 1
ATOM 1500 C C . PRO A 1 207 ? 12.567 39.495 -15.673 1.00 48.12 207 PRO A C 1
ATOM 1502 O O . PRO A 1 207 ? 13.054 40.105 -14.696 1.00 48.12 207 PRO A O 1
#